Protein AF-A0A968R828-F1 (afdb_monomer_lite)

Foldseek 3Di:
DDQEEEDDLAEAAQEEQAEFEEEEFQADVVNDDDDHGHQEYAYAQNYEYEREHDHAAEFYEYEAEHQFEYEHNYEYERFFEHPDQPDHFFFYEYEHEGAAAYQDNYAYARYGSNYGAAYEYEYAEEEEEADDPPCVSVPPPSDCVCSVCRVVPPVPPDPDHRYYDYLVVVLVNLQGHQYEYAHCAEYEYECHPVLESESANAQAAHEAHFNNVVPLHHEYYYPQSHEYEYCNYEYYYEYQYYEEHEYEDLQHEYEYAHAAEAEHEEYFQANPPQLHGAAYYYEHCEYYYQYYYQQRPPHWYEYAYHHLAYYAYQAYETAQHEYEAEHLEYEHANPPPRYYYNHYYHYYYNDPPRHRHYDYPDDPDPPDD

Sequence (369 aa):
MGDRIGLVGARIAANGPDGGGTVRVGGDFRGGGRVPNASVTYVDATSSIAVDATKAGNGGNAVIWADNTAAFLGSISARGVSSTPDSGGTGGLVEVSGKQRLIFSGTVDTSGTNGLGTLLIDPENILITDSQTSQENAAVPANTSILATGNQRQEQNTSSESLTISAQSLENMSATSNVVLEALNDIKISDLADSELSFRATTGSISFKADADRSGAGAFSMNVKDTISTNGGAISISGYRITAGILSSNGGNISLTGQESTAASKISSTNPRSGTSGNILLEGLNVAADKIDASGDAARGNIILNARNNLTLGTAAAGSGNILLTGNEIDLKGGRNSIGGSGFLVLQPWSPGQNIAIAGTGEVGTNTF

Secondary structure (DSSP, 8-state):
--SEEEESS-EEE--BTTS--EEEESSSGGG-SSSPPPSEEEE-TT-EEE--BSSSB---EEEEEESSEEEE-SEEE--BB-SSTTSS----EEEEEESSEEEE--EEE--BTT---EEEE--S-EEEESSS--HHHHSS-SSTHHHHHTTS----SSS--SEEEEHHHHHHHTTTSEEEEE-SS-EEE---TTSEEEETT-SSEEEEESSTT-SS--EEE--TT-EEEESS-EEEEEEEEEEEEEEE-TTS-EEEEEEEEEEEEEEE-B-TTT-BB--EEEEESEEEEEEEE---SSB---EEEEESSEEEEEEEE-TTS-EEEE-SEEEE-S-TT-EE-SS-EEEE-SSTTSPPEE-SSS-------

Radius of gyration: 22.46 Å; chains: 1; bounding box: 59×46×60 Å

pLDDT: mean 88.92, std 15.29, range [36.22, 98.88]

Structure (mmCIF, N/CA/C/O backbone):
data_AF-A0A968R828-F1
#
_entry.id   AF-A0A968R828-F1
#
loop_
_atom_site.group_PDB
_atom_site.id
_atom_site.type_symbol
_atom_site.label_atom_id
_atom_site.label_alt_id
_atom_site.label_comp_id
_atom_site.label_asym_id
_atom_site.label_entity_id
_atom_site.label_seq_id
_atom_site.pdbx_PDB_ins_code
_atom_site.Cartn_x
_atom_site.Cartn_y
_atom_site.Cartn_z
_atom_site.occupancy
_atom_site.B_iso_or_equiv
_atom_site.auth_seq_id
_atom_site.auth_comp_id
_atom_site.auth_asym_id
_atom_site.auth_atom_id
_atom_site.pdbx_PDB_model_num
ATOM 1 N N . MET A 1 1 ? -12.677 -9.753 26.930 1.00 85.00 1 MET A N 1
ATOM 2 C CA . MET A 1 1 ? -12.149 -11.053 26.456 1.00 85.00 1 MET A CA 1
ATOM 3 C C . MET A 1 1 ? -13.261 -12.087 26.543 1.00 85.00 1 MET A C 1
ATOM 5 O O . MET A 1 1 ? -14.166 -11.893 27.347 1.00 85.00 1 MET A O 1
ATOM 9 N N . GLY A 1 2 ? -13.196 -13.140 25.733 1.00 89.88 2 GLY A N 1
ATOM 10 C CA . GLY A 1 2 ? -14.197 -14.207 25.644 1.00 89.88 2 GLY A CA 1
ATOM 11 C C . GLY A 1 2 ? -14.162 -14.847 24.254 1.00 89.88 2 GLY A C 1
ATOM 12 O O . GLY A 1 2 ? -13.619 -14.239 23.340 1.00 89.88 2 GLY A O 1
ATOM 13 N N . ASP A 1 3 ? -14.736 -16.043 24.096 1.00 91.44 3 ASP A N 1
ATOM 14 C CA . ASP A 1 3 ? -14.826 -16.719 22.787 1.00 91.44 3 ASP A CA 1
ATOM 15 C C . ASP A 1 3 ? -15.676 -15.919 21.784 1.00 91.44 3 ASP A C 1
ATOM 17 O O . ASP A 1 3 ? -15.373 -15.859 20.598 1.00 91.44 3 ASP A O 1
ATOM 21 N N . ARG A 1 4 ? -16.716 -15.235 22.269 1.00 93.25 4 ARG A N 1
ATOM 22 C CA . ARG A 1 4 ? -17.557 -14.341 21.470 1.00 93.25 4 ARG A CA 1
ATOM 23 C C . ARG A 1 4 ? -17.681 -13.000 22.173 1.00 93.25 4 ARG A C 1
ATOM 25 O O . ARG A 1 4 ? -18.058 -12.958 23.345 1.00 93.25 4 ARG A O 1
ATOM 32 N N . ILE A 1 5 ? -17.364 -11.911 21.478 1.00 94.69 5 ILE A N 1
ATOM 33 C CA . ILE A 1 5 ? -17.348 -10.560 22.046 1.00 94.69 5 ILE A CA 1
ATOM 34 C C . ILE A 1 5 ? -18.251 -9.640 21.234 1.00 94.69 5 ILE A C 1
ATOM 36 O O . ILE A 1 5 ? -18.090 -9.507 20.027 1.00 94.69 5 ILE A O 1
ATOM 40 N N . GLY A 1 6 ? -19.186 -8.977 21.913 1.00 94.75 6 GLY A N 1
ATOM 41 C CA . GLY A 1 6 ? -20.059 -7.963 21.329 1.00 94.75 6 GLY A CA 1
ATOM 42 C C . GLY A 1 6 ? -19.906 -6.620 22.036 1.00 94.75 6 GLY A C 1
ATOM 43 O O . GLY A 1 6 ? -20.017 -6.562 23.260 1.00 94.75 6 GLY A O 1
ATOM 44 N N . LEU A 1 7 ? -19.695 -5.550 21.274 1.00 95.94 7 LEU A N 1
ATOM 45 C CA . LEU A 1 7 ? -19.855 -4.167 21.712 1.00 95.94 7 LEU A CA 1
ATOM 46 C C . LEU A 1 7 ? -21.138 -3.617 21.083 1.00 95.94 7 LEU A C 1
ATOM 48 O O . LEU A 1 7 ? -21.261 -3.592 19.859 1.00 95.94 7 LEU A O 1
ATOM 52 N N . VAL A 1 8 ? -22.103 -3.237 21.924 1.00 95.38 8 VAL A N 1
ATOM 53 C CA . VAL A 1 8 ? -23.421 -2.744 21.500 1.00 95.38 8 VAL A CA 1
ATOM 54 C C . VAL A 1 8 ? -23.712 -1.439 22.229 1.00 95.38 8 VAL A C 1
ATOM 56 O O . VAL A 1 8 ? -23.831 -1.445 23.455 1.00 95.38 8 VAL A O 1
ATOM 59 N N . GLY A 1 9 ? -23.772 -0.322 21.498 1.00 95.62 9 GLY A N 1
ATOM 60 C CA . GLY A 1 9 ? -23.898 1.019 22.085 1.00 95.62 9 GLY A CA 1
ATOM 61 C C . GLY A 1 9 ? -22.792 1.356 23.088 1.00 95.62 9 GLY A C 1
ATOM 62 O O . GLY A 1 9 ? -22.996 2.155 24.005 1.00 95.62 9 GLY A O 1
ATOM 63 N N . ALA A 1 10 ? -21.634 0.706 22.965 1.00 97.81 10 ALA A N 1
ATOM 64 C CA . ALA A 1 10 ? -20.549 0.815 23.923 1.00 97.81 10 ALA A CA 1
ATOM 65 C C . ALA A 1 10 ? -19.744 2.097 23.695 1.00 97.81 10 ALA A C 1
ATOM 67 O O . ALA A 1 10 ? -19.527 2.526 22.566 1.00 97.81 10 ALA A O 1
ATOM 68 N N . ARG A 1 11 ? -19.234 2.685 24.777 1.00 98.31 11 ARG A N 1
ATOM 69 C CA . ARG A 1 11 ? -18.267 3.787 24.719 1.00 98.31 11 ARG A CA 1
ATOM 70 C C . ARG A 1 11 ? -17.027 3.384 25.494 1.00 98.31 11 ARG A C 1
ATOM 72 O O . ARG A 1 11 ? -17.056 3.347 26.722 1.00 98.31 11 ARG A O 1
ATOM 79 N N . ILE A 1 12 ? -15.958 3.057 24.780 1.00 98.44 12 ILE A N 1
ATOM 80 C CA . ILE A 1 12 ? -14.673 2.677 25.366 1.00 98.44 12 ILE A CA 1
ATOM 81 C C . ILE A 1 12 ? -13.703 3.834 25.155 1.00 98.44 12 ILE A C 1
ATOM 83 O O . ILE A 1 12 ? -13.528 4.301 24.035 1.00 98.44 12 ILE A O 1
ATOM 87 N N . ALA A 1 13 ? -13.062 4.302 26.221 1.00 98.06 13 ALA A N 1
ATOM 88 C CA . ALA A 1 13 ? -12.088 5.380 26.132 1.00 98.06 13 ALA A CA 1
ATOM 89 C C . ALA A 1 13 ? -10.830 5.035 26.929 1.00 98.06 13 ALA A C 1
ATOM 91 O O . ALA A 1 13 ? -10.904 4.691 28.107 1.00 98.06 13 ALA A O 1
ATOM 92 N N . ALA A 1 14 ? -9.681 5.179 26.281 1.00 98.44 14 ALA A N 1
ATOM 93 C CA . ALA A 1 14 ? -8.359 5.170 26.887 1.00 98.44 14 ALA A CA 1
ATOM 94 C C . ALA A 1 14 ? -7.560 6.384 26.384 1.00 98.44 14 ALA A C 1
ATOM 96 O O . ALA A 1 14 ? -6.401 6.264 26.007 1.00 98.44 14 ALA A O 1
ATOM 97 N N . ASN A 1 15 ? -8.199 7.555 26.331 1.00 98.44 15 ASN A N 1
ATOM 98 C CA . ASN A 1 15 ? -7.542 8.808 25.958 1.00 98.44 15 ASN A CA 1
ATOM 99 C C . ASN A 1 15 ? -6.539 9.241 27.039 1.00 98.44 15 ASN A C 1
ATOM 101 O O . ASN A 1 15 ? -6.785 9.014 28.227 1.00 98.44 15 ASN A O 1
ATOM 105 N N . GLY A 1 16 ? -5.461 9.926 26.654 1.00 97.44 16 GLY A N 1
ATOM 106 C CA . GLY A 1 16 ? -4.462 10.430 27.601 1.00 97.44 16 GLY A CA 1
ATOM 107 C C . GLY A 1 16 ? -3.822 11.759 27.179 1.00 97.44 16 GLY A C 1
ATOM 108 O O . GLY A 1 16 ? -3.744 12.061 25.990 1.00 97.44 16 GLY A O 1
ATOM 109 N N . PRO A 1 17 ? -3.362 12.593 28.134 1.00 95.56 17 PRO A N 1
ATOM 110 C CA . PRO A 1 17 ? -2.776 13.900 27.824 1.00 95.56 17 PRO A CA 1
ATOM 111 C C . PRO A 1 17 ? -1.494 13.794 26.995 1.00 95.56 17 PRO A C 1
ATOM 113 O O . PRO A 1 17 ? -1.340 14.545 26.031 1.00 95.56 17 PRO A O 1
ATOM 116 N N . ASP A 1 18 ? -0.639 12.831 27.331 1.00 93.88 18 ASP A N 1
ATOM 117 C CA . ASP A 1 18 ? 0.702 12.678 26.755 1.00 93.88 18 ASP A CA 1
ATOM 118 C C . ASP A 1 18 ? 0.773 11.542 25.714 1.00 93.88 18 ASP A C 1
ATOM 120 O O . ASP A 1 18 ? 1.843 11.145 25.257 1.00 93.88 18 ASP A O 1
ATOM 124 N N . GLY A 1 19 ? -0.386 10.995 25.339 1.00 96.25 19 GLY A N 1
ATOM 125 C CA . GLY A 1 19 ? -0.519 9.891 24.396 1.00 96.25 19 GLY A CA 1
ATOM 126 C C . GLY A 1 19 ? -1.796 9.091 24.626 1.00 96.25 19 GLY A C 1
ATOM 127 O O . GLY A 1 19 ? -2.320 9.044 25.741 1.00 96.25 19 GLY A O 1
ATOM 128 N N . GLY A 1 20 ? -2.292 8.456 23.571 1.00 97.81 20 GLY A N 1
ATOM 129 C CA . GLY A 1 20 ? -3.401 7.518 23.680 1.00 97.81 20 GLY A CA 1
ATOM 130 C C . GLY A 1 20 ? -2.999 6.192 24.329 1.00 97.81 20 GLY A C 1
ATOM 131 O O . GLY A 1 20 ? -1.868 5.724 24.204 1.00 97.81 20 GLY A O 1
ATOM 132 N N . GLY A 1 21 ? -3.945 5.568 25.025 1.00 98.38 21 GLY A N 1
ATOM 133 C CA . GLY A 1 21 ? -3.795 4.259 25.653 1.00 98.38 21 GLY A CA 1
ATOM 134 C C . GLY A 1 21 ? -3.958 3.094 24.675 1.00 98.38 21 GLY A C 1
ATOM 135 O O . GLY A 1 21 ? -3.819 3.233 23.464 1.00 98.38 21 GLY A O 1
ATOM 136 N N . THR A 1 22 ? -4.242 1.903 25.202 1.00 98.00 22 THR A N 1
ATOM 137 C CA . THR A 1 22 ? -4.458 0.696 24.390 1.00 98.00 22 THR A CA 1
ATOM 138 C C . THR A 1 22 ? -5.808 0.063 24.699 1.00 98.00 22 THR A C 1
ATOM 140 O O . THR A 1 22 ? -6.125 -0.184 25.861 1.00 98.00 22 THR A O 1
ATOM 143 N N . VAL A 1 23 ? -6.575 -0.253 23.657 1.00 98.25 23 VAL A N 1
ATOM 144 C CA . VAL A 1 23 ? -7.820 -1.026 23.731 1.00 98.25 23 VAL A CA 1
ATOM 145 C C . VAL A 1 23 ? -7.672 -2.288 22.887 1.00 98.25 23 VAL A C 1
ATOM 147 O O . VAL A 1 23 ? -7.182 -2.244 21.763 1.00 98.25 23 VAL A O 1
ATOM 150 N N . ARG A 1 24 ? -8.098 -3.428 23.435 1.00 97.25 24 ARG A N 1
ATOM 151 C CA . ARG A 1 24 ? -8.060 -4.732 22.763 1.00 97.25 24 ARG A CA 1
ATOM 152 C C . ARG A 1 24 ? -9.407 -5.419 22.897 1.00 97.25 24 ARG A C 1
ATOM 154 O O . ARG A 1 24 ? -9.865 -5.681 24.012 1.00 97.25 24 ARG A O 1
ATOM 161 N N . VAL A 1 25 ? -10.033 -5.709 21.766 1.00 97.06 25 VAL A N 1
ATOM 162 C CA . VAL A 1 25 ? -11.341 -6.352 21.669 1.00 97.06 25 VAL A CA 1
ATOM 163 C C . VAL A 1 25 ? -11.164 -7.617 20.843 1.00 97.06 25 VAL A C 1
ATOM 165 O O . VAL A 1 25 ? -10.947 -7.562 19.640 1.00 97.06 25 VAL A O 1
ATOM 168 N N . GLY A 1 26 ? -11.233 -8.766 21.505 1.00 95.81 26 GLY A N 1
ATOM 169 C CA . GLY A 1 26 ? -11.193 -10.066 20.833 1.00 95.81 26 GLY A CA 1
ATOM 170 C C . GLY A 1 26 ? -9.808 -10.650 20.600 1.00 95.81 26 GLY A C 1
ATOM 171 O O . GLY A 1 26 ? -9.738 -11.824 20.288 1.00 95.81 26 GLY A O 1
ATOM 172 N N . GLY A 1 27 ? -8.716 -9.921 20.818 1.00 95.31 27 GLY A N 1
ATOM 173 C CA . GLY A 1 27 ? -7.369 -10.480 20.680 1.00 95.31 27 GLY A CA 1
ATOM 174 C C . GLY A 1 27 ? -6.274 -9.436 20.860 1.00 95.31 27 GLY A C 1
ATOM 175 O O . GLY A 1 27 ? -6.553 -8.251 21.066 1.00 95.31 27 GLY A O 1
ATOM 176 N N . ASP A 1 28 ? -5.026 -9.897 20.824 1.00 94.94 28 ASP A N 1
ATOM 177 C CA . ASP A 1 28 ? -3.850 -9.037 20.668 1.00 94.94 28 ASP A CA 1
ATOM 178 C C . ASP A 1 28 ? -3.611 -8.715 19.179 1.00 94.94 28 ASP A C 1
ATOM 180 O O . ASP A 1 28 ? -4.276 -9.248 18.293 1.00 94.94 28 ASP A O 1
ATOM 184 N N . PHE A 1 29 ? -2.650 -7.826 18.913 1.00 94.88 29 PHE A N 1
ATOM 185 C CA . PHE A 1 29 ? -2.244 -7.443 17.559 1.00 94.88 29 PHE A CA 1
ATOM 186 C C . PHE A 1 29 ? -1.932 -8.676 16.693 1.00 94.88 29 PHE A C 1
ATOM 188 O O . PHE A 1 29 ? -1.176 -9.554 17.133 1.00 94.88 29 PHE A O 1
ATOM 195 N N . ARG A 1 30 ? -2.506 -8.737 15.485 1.00 91.38 30 ARG A N 1
ATOM 196 C CA . ARG A 1 30 ? -2.415 -9.865 14.536 1.00 91.38 30 ARG A CA 1
ATOM 197 C C . ARG A 1 30 ? -2.834 -11.223 15.115 1.00 91.38 30 ARG A C 1
ATOM 199 O O . ARG A 1 30 ? -2.315 -12.263 14.707 1.00 91.38 30 ARG A O 1
ATOM 206 N N . GLY A 1 31 ? -3.681 -11.222 16.146 1.00 88.62 31 GLY A N 1
ATOM 207 C CA . GLY A 1 31 ? -4.095 -12.436 16.856 1.00 88.62 31 GLY A CA 1
ATOM 208 C C . GLY A 1 31 ? -2.952 -13.174 17.540 1.00 88.62 31 GLY A C 1
ATOM 209 O O . GLY A 1 31 ? -3.068 -14.368 17.817 1.00 88.62 31 GLY A O 1
ATOM 210 N N . GLY A 1 32 ? -1.821 -12.502 17.747 1.00 88.50 32 GLY A N 1
ATOM 211 C CA . GLY A 1 32 ? -0.670 -13.069 18.428 1.00 88.50 32 GLY A CA 1
ATOM 212 C C . GLY A 1 32 ? -0.783 -12.939 19.944 1.00 88.50 32 GLY A C 1
ATOM 213 O O . GLY A 1 32 ? -1.860 -12.911 20.528 1.00 88.50 32 GLY A O 1
ATOM 214 N N . GLY A 1 33 ? 0.370 -12.806 20.597 1.00 88.38 33 GLY A N 1
ATOM 215 C CA . GLY A 1 33 ? 0.435 -12.381 21.992 1.00 88.38 33 GLY A CA 1
ATOM 216 C C . GLY A 1 33 ? -0.051 -13.414 23.011 1.00 88.38 33 GLY A C 1
ATOM 217 O O . GLY A 1 33 ? 0.158 -14.617 22.863 1.00 88.38 33 GLY A O 1
ATOM 218 N N . ARG A 1 34 ? -0.576 -12.911 24.133 1.00 87.69 34 ARG A N 1
ATOM 219 C CA . ARG A 1 34 ? -0.969 -13.714 25.308 1.00 87.69 34 ARG A CA 1
ATOM 220 C C . ARG A 1 34 ? -2.466 -13.646 25.590 1.00 87.69 34 ARG A C 1
ATOM 222 O O . ARG A 1 34 ? -2.958 -14.435 26.395 1.00 87.69 34 ARG A O 1
ATOM 229 N N . VAL A 1 35 ? -3.172 -12.684 24.996 1.00 87.94 35 VAL A N 1
ATOM 230 C CA . VAL A 1 35 ? -4.623 -12.558 25.118 1.00 87.94 35 VAL A CA 1
ATOM 231 C C . VAL A 1 35 ? -5.280 -13.642 24.263 1.00 87.94 35 VAL A C 1
ATOM 233 O O . VAL A 1 35 ? -4.982 -13.715 23.077 1.00 87.94 35 VAL A O 1
ATOM 236 N N . PRO A 1 36 ? -6.177 -14.475 24.824 1.00 91.31 36 PRO A N 1
ATOM 237 C CA . PRO A 1 36 ? -6.922 -15.441 24.028 1.00 91.31 36 PRO A CA 1
ATOM 238 C C . PRO A 1 36 ? -7.750 -14.748 22.946 1.00 91.31 36 PRO A C 1
ATOM 240 O O . PRO A 1 36 ? -8.463 -13.780 23.241 1.00 91.31 36 PRO A O 1
ATOM 243 N N . ASN A 1 37 ? -7.690 -15.282 21.729 1.00 95.38 37 ASN A N 1
ATOM 244 C CA . ASN A 1 37 ? -8.470 -14.775 20.613 1.00 95.38 37 ASN A CA 1
ATOM 245 C C . ASN A 1 37 ? -9.933 -15.224 20.715 1.00 95.38 37 ASN A C 1
ATOM 247 O O . ASN A 1 37 ? -10.234 -16.363 21.073 1.00 95.38 37 ASN A O 1
ATOM 251 N N . ALA A 1 38 ? -10.846 -14.318 20.388 1.00 96.25 38 ALA A N 1
ATOM 252 C CA . ALA A 1 38 ? -12.250 -14.611 20.178 1.00 96.25 38 ALA A CA 1
ATOM 253 C C . ALA A 1 38 ? -12.425 -15.315 18.828 1.00 96.25 38 ALA A C 1
ATOM 255 O O . ALA A 1 38 ? -11.784 -14.944 17.844 1.00 96.25 38 ALA A O 1
ATOM 256 N N . SER A 1 39 ? -13.342 -16.277 18.744 1.00 93.00 39 SER A N 1
ATOM 257 C CA . SER A 1 39 ? -13.812 -16.784 17.455 1.00 93.00 39 SER A CA 1
ATOM 258 C C . SER A 1 39 ? -14.648 -15.735 16.718 1.00 93.00 39 SER A C 1
ATOM 260 O O . SER A 1 39 ? -14.546 -15.624 15.497 1.00 93.00 39 SER A O 1
ATOM 262 N N . VAL A 1 40 ? -15.435 -14.929 17.444 1.00 92.12 40 VAL A N 1
ATOM 263 C CA . VAL A 1 40 ? -16.294 -13.886 16.864 1.00 92.12 40 VAL A CA 1
ATOM 264 C C . VAL A 1 40 ? -16.181 -12.578 17.639 1.00 92.12 40 VAL A C 1
ATOM 266 O O . VAL A 1 40 ? -16.381 -12.555 18.855 1.00 92.12 40 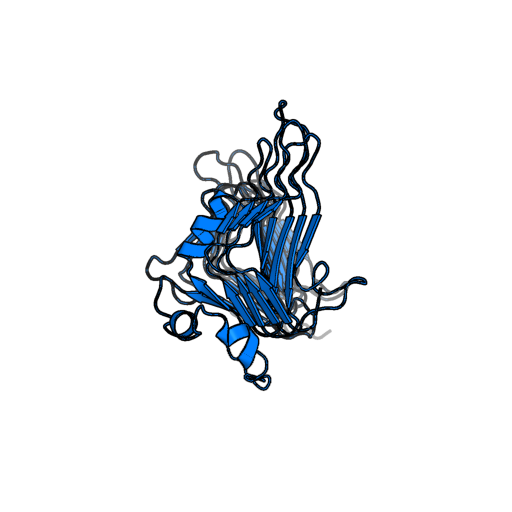VAL A O 1
ATOM 269 N N . THR A 1 41 ? -15.978 -11.478 16.915 1.00 94.94 41 THR A N 1
ATOM 270 C CA . THR A 1 41 ? -16.037 -10.116 17.464 1.00 94.94 41 THR A CA 1
ATOM 271 C C . THR A 1 41 ? -17.011 -9.262 16.659 1.00 94.94 41 THR A C 1
ATOM 273 O O . THR A 1 41 ? -16.905 -9.161 15.442 1.00 94.94 41 THR A O 1
ATOM 276 N N . TYR A 1 42 ? -17.966 -8.629 17.335 1.00 94.31 42 TYR A N 1
ATOM 277 C CA . TYR A 1 42 ? -18.956 -7.734 16.736 1.00 94.31 42 TYR A CA 1
ATOM 278 C C . TYR A 1 42 ? -18.922 -6.370 17.427 1.00 94.31 42 TYR A C 1
ATOM 280 O O . TYR A 1 42 ? -19.023 -6.289 18.651 1.00 94.31 42 TYR A O 1
ATOM 288 N N . VAL A 1 43 ? -18.805 -5.302 16.645 1.00 96.12 43 VAL A N 1
ATOM 289 C CA . VAL A 1 43 ? -18.884 -3.910 17.099 1.00 96.12 43 VAL A CA 1
ATOM 290 C C . VAL A 1 43 ? -19.981 -3.228 16.296 1.00 96.12 43 VAL A C 1
ATOM 292 O O . VAL A 1 43 ? -19.836 -3.039 15.087 1.00 96.12 43 VAL A O 1
ATOM 295 N N . ASP A 1 44 ? -21.086 -2.889 16.955 1.00 94.56 44 ASP A N 1
ATOM 296 C CA . ASP A 1 44 ? -22.237 -2.277 16.296 1.00 94.56 44 ASP A CA 1
ATOM 297 C C . ASP A 1 44 ? -21.968 -0.827 15.861 1.00 94.56 44 ASP A C 1
ATOM 299 O O . ASP A 1 44 ? -21.025 -0.175 16.312 1.00 94.56 44 ASP A O 1
ATOM 303 N N . ALA A 1 45 ? -22.844 -0.300 15.003 1.00 94.06 45 ALA A N 1
ATOM 304 C CA . ALA A 1 45 ? -22.697 1.037 14.431 1.00 94.06 45 ALA A CA 1
ATOM 305 C C . ALA A 1 45 ? -22.779 2.180 15.458 1.00 94.06 45 ALA A C 1
ATOM 307 O O . ALA A 1 45 ? -22.362 3.298 15.169 1.00 94.06 45 ALA A O 1
ATOM 308 N N . THR A 1 46 ? -23.323 1.920 16.653 1.00 95.75 46 THR A N 1
ATOM 309 C CA . THR A 1 46 ? -23.448 2.931 17.714 1.00 95.75 46 THR A CA 1
ATOM 310 C C . THR A 1 46 ? -22.329 2.870 18.754 1.00 95.75 46 THR A C 1
ATOM 312 O O . THR A 1 46 ? -22.270 3.732 19.635 1.00 95.75 46 THR A O 1
ATOM 315 N N . SER A 1 47 ? -21.425 1.891 18.650 1.00 98.38 47 SER A N 1
ATOM 316 C CA . SER A 1 47 ? -20.266 1.769 19.529 1.00 98.38 47 SER A CA 1
ATOM 317 C C . SER A 1 47 ? -19.104 2.655 19.082 1.00 98.38 47 SER A C 1
ATOM 319 O O . SER A 1 47 ? -18.807 2.779 17.892 1.00 98.38 47 SER A O 1
ATOM 321 N N . SER A 1 48 ? -18.390 3.221 20.055 1.00 98.56 48 SER A N 1
ATOM 322 C CA . SER A 1 48 ? -17.183 4.011 19.824 1.00 98.56 48 SER A CA 1
ATOM 323 C C . SER A 1 48 ? -16.024 3.608 20.732 1.00 98.56 48 SER A C 1
ATOM 325 O O . SER A 1 48 ? -16.204 3.250 21.901 1.00 98.56 48 SER A O 1
ATOM 327 N N . ILE A 1 49 ? -14.814 3.676 20.175 1.00 98.88 49 ILE A N 1
ATOM 328 C CA . ILE A 1 49 ? -13.553 3.433 20.876 1.00 98.88 49 ILE A CA 1
ATOM 329 C C . ILE A 1 49 ? -12.641 4.637 20.643 1.00 98.88 49 ILE A C 1
ATOM 331 O O . ILE A 1 49 ? -12.372 4.994 19.501 1.00 98.88 49 ILE A O 1
ATOM 335 N N . ALA A 1 50 ? -12.154 5.251 21.716 1.00 98.81 50 ALA A N 1
ATOM 336 C CA . ALA A 1 50 ? -11.252 6.396 21.646 1.00 98.81 50 ALA A CA 1
ATOM 337 C C . ALA A 1 50 ? -9.940 6.093 22.376 1.00 98.81 50 ALA A C 1
ATOM 339 O O . ALA A 1 50 ? -9.938 5.760 23.564 1.00 98.81 50 ALA A O 1
ATOM 340 N N . VAL A 1 51 ? -8.826 6.207 21.660 1.00 98.81 51 VAL A N 1
ATOM 341 C CA . VAL A 1 51 ? -7.454 6.082 22.166 1.00 98.81 51 VAL A CA 1
ATOM 342 C C . VAL A 1 51 ? -6.638 7.302 21.727 1.00 98.81 51 VAL A C 1
ATOM 344 O O . VAL A 1 51 ? -5.538 7.187 21.207 1.00 98.81 51 VAL A O 1
ATOM 347 N N . ASP A 1 52 ? -7.196 8.496 21.899 1.00 98.75 52 ASP A N 1
ATOM 348 C CA . ASP A 1 52 ? -6.597 9.759 21.462 1.00 98.75 52 ASP A CA 1
ATOM 349 C C . ASP A 1 52 ? -5.559 10.294 22.461 1.00 98.75 52 ASP A C 1
ATOM 351 O O . ASP A 1 52 ? -5.723 10.188 23.683 1.00 98.75 52 ASP A O 1
ATOM 355 N N . ALA A 1 53 ? -4.542 10.982 21.942 1.00 98.12 53 ALA A N 1
ATOM 356 C CA . ALA A 1 53 ? -3.814 11.982 22.711 1.00 98.12 53 ALA A CA 1
ATOM 357 C C . ALA A 1 53 ? -4.658 13.258 22.845 1.00 98.12 53 ALA A C 1
ATOM 359 O O . ALA A 1 53 ? -5.297 13.687 21.886 1.00 98.12 53 ALA A O 1
ATOM 360 N N . THR A 1 54 ? -4.648 13.907 24.013 1.00 96.44 54 THR A N 1
ATOM 361 C CA . THR A 1 54 ? -5.482 15.102 24.251 1.00 96.44 54 THR A CA 1
ATOM 362 C C . THR A 1 54 ? -4.700 16.400 24.444 1.00 96.44 54 THR A C 1
ATOM 364 O O . THR A 1 54 ? -5.324 17.459 24.492 1.00 96.44 54 THR A O 1
ATOM 367 N N . LYS A 1 55 ? -3.369 16.359 24.609 1.00 94.56 55 LYS A N 1
ATOM 368 C CA . LYS A 1 55 ? -2.532 17.569 24.746 1.00 94.56 55 LYS A CA 1
ATOM 369 C C . LYS A 1 55 ? -1.272 17.527 23.886 1.00 94.56 55 LYS A C 1
ATOM 371 O O . LYS A 1 55 ? -1.118 18.378 23.019 1.00 94.56 55 LYS A O 1
ATOM 376 N N . ALA A 1 56 ? -0.371 16.586 24.154 1.00 94.44 56 ALA A N 1
ATOM 377 C CA . ALA A 1 56 ? 0.921 16.490 23.483 1.00 94.44 56 ALA A CA 1
ATOM 378 C C . ALA A 1 56 ? 1.397 15.034 23.487 1.00 94.44 56 ALA A C 1
ATOM 380 O O . ALA A 1 56 ? 2.067 14.589 24.411 1.00 94.44 56 ALA A O 1
ATOM 381 N N . GLY A 1 57 ? 1.027 14.279 22.459 1.00 96.31 57 GLY A N 1
ATOM 382 C CA . GLY A 1 57 ? 1.343 12.862 22.366 1.00 96.31 57 GLY A CA 1
ATOM 383 C C . GLY A 1 57 ? 0.869 12.236 21.066 1.00 96.31 57 GLY A C 1
ATOM 384 O O . GLY A 1 57 ? 0.094 12.824 20.310 1.00 96.31 57 GLY A O 1
ATOM 385 N N . ASN A 1 58 ? 1.342 11.023 20.812 1.00 97.81 58 ASN A N 1
ATOM 386 C CA . ASN A 1 58 ? 0.867 10.228 19.687 1.00 97.81 58 ASN A CA 1
ATOM 387 C C . ASN A 1 58 ? -0.480 9.580 20.014 1.00 97.81 58 ASN A C 1
ATOM 389 O O . ASN A 1 58 ? -0.789 9.319 21.181 1.00 97.81 58 ASN A O 1
ATOM 393 N N . GLY A 1 59 ? -1.257 9.279 18.979 1.00 98.31 59 GLY A N 1
ATOM 394 C CA . GLY A 1 59 ? -2.429 8.429 19.128 1.00 98.31 59 GLY A CA 1
ATOM 395 C C . GLY A 1 59 ? -2.059 7.054 19.688 1.00 98.31 59 GLY A C 1
ATOM 396 O O . GLY A 1 59 ? -0.938 6.571 19.524 1.00 98.31 59 GLY A O 1
ATOM 397 N N . GLY A 1 60 ? -3.008 6.446 20.387 1.00 98.56 60 GLY A N 1
ATOM 398 C CA . GLY A 1 60 ? -2.866 5.142 21.020 1.00 98.56 60 GLY A CA 1
ATOM 399 C C . GLY A 1 60 ? -3.147 3.982 20.073 1.00 98.56 60 GLY A C 1
ATOM 400 O O . GLY A 1 60 ? -3.186 4.138 18.856 1.00 98.56 60 GLY A O 1
ATOM 401 N N . ASN A 1 61 ? -3.375 2.803 20.648 1.00 98.50 61 ASN A N 1
ATOM 402 C CA . ASN A 1 61 ? -3.563 1.571 19.886 1.00 98.50 61 ASN A CA 1
ATOM 403 C C . ASN A 1 61 ? -4.948 0.966 20.122 1.00 98.50 61 ASN A C 1
ATOM 405 O O . ASN A 1 61 ? -5.353 0.771 21.270 1.00 98.50 61 ASN A O 1
ATOM 409 N N . ALA A 1 62 ? -5.653 0.598 19.057 1.00 98.56 62 ALA A N 1
ATOM 410 C CA . ALA A 1 62 ? -6.907 -0.144 19.146 1.00 98.56 62 ALA A CA 1
ATOM 411 C C . ALA A 1 62 ? -6.848 -1.396 18.266 1.00 98.56 62 ALA A C 1
ATOM 413 O O . ALA A 1 62 ? -6.525 -1.307 17.088 1.00 98.56 62 ALA A O 1
ATOM 414 N N . VAL A 1 63 ? -7.167 -2.557 18.838 1.00 98.19 63 VAL A N 1
ATOM 415 C CA . VAL A 1 63 ? -7.202 -3.836 18.115 1.00 98.19 63 VAL A CA 1
ATOM 416 C C . VAL A 1 63 ? -8.592 -4.443 18.223 1.00 98.19 63 VAL A C 1
ATOM 418 O O . VAL A 1 63 ? -9.076 -4.679 19.335 1.00 98.19 63 VAL A O 1
ATOM 421 N N . ILE A 1 64 ? -9.208 -4.711 17.074 1.00 97.75 64 ILE A N 1
ATOM 422 C CA . ILE A 1 64 ? -10.413 -5.525 16.922 1.00 97.75 64 ILE A CA 1
ATOM 423 C C . ILE A 1 64 ? -10.003 -6.808 16.205 1.00 97.75 64 ILE A C 1
ATOM 425 O O . ILE A 1 64 ? -9.574 -6.755 15.056 1.00 97.75 64 ILE A O 1
ATOM 429 N N . TRP A 1 65 ? -10.131 -7.948 16.880 1.00 96.44 65 TRP A N 1
ATOM 430 C CA . TRP A 1 65 ? -9.662 -9.235 16.367 1.00 96.44 65 TRP A CA 1
ATOM 431 C C . TRP A 1 65 ? -10.722 -10.328 16.487 1.00 96.44 65 TRP A C 1
ATOM 433 O O . TRP A 1 65 ? -11.444 -10.391 17.486 1.00 96.44 65 TRP A O 1
ATOM 443 N N . ALA A 1 66 ? -10.772 -11.226 15.506 1.00 94.12 66 ALA A N 1
ATOM 444 C CA . ALA A 1 66 ? -11.425 -12.525 15.621 1.00 94.12 66 ALA A CA 1
ATOM 445 C C . ALA A 1 66 ? -10.722 -13.586 14.756 1.00 94.12 66 ALA A C 1
ATOM 447 O O . ALA A 1 66 ? -10.344 -13.310 13.618 1.00 94.12 66 ALA A O 1
ATOM 448 N N . ASP A 1 67 ? -10.614 -14.819 15.258 1.00 91.88 67 ASP A N 1
ATOM 449 C CA . ASP A 1 67 ? -10.034 -15.953 14.519 1.00 91.88 67 ASP A CA 1
ATOM 450 C C . ASP A 1 67 ? -10.953 -16.478 13.403 1.00 91.88 67 ASP A C 1
ATOM 452 O O . ASP A 1 67 ? -10.474 -17.104 12.459 1.00 91.88 67 ASP A O 1
ATOM 456 N N . ASN A 1 68 ? -12.267 -16.253 13.506 1.00 89.19 68 ASN A N 1
ATOM 457 C CA . ASN A 1 68 ? -13.214 -16.552 12.435 1.00 89.19 68 ASN A CA 1
ATOM 458 C C . ASN A 1 68 ? -13.771 -15.247 11.857 1.00 89.19 68 ASN A C 1
ATOM 460 O O . ASN A 1 68 ? -13.239 -14.745 10.868 1.00 89.19 68 ASN A O 1
ATOM 464 N N . THR A 1 69 ? -14.800 -14.675 12.488 1.00 88.69 69 THR A N 1
ATOM 465 C CA . THR A 1 69 ? -15.538 -13.536 11.927 1.00 88.69 69 THR A CA 1
ATOM 466 C C . THR A 1 69 ? -15.408 -12.299 12.807 1.00 88.69 69 THR A C 1
ATOM 468 O O . THR A 1 69 ? -15.850 -12.296 13.959 1.00 88.69 69 THR A O 1
ATOM 471 N N . ALA A 1 70 ? -14.881 -11.218 12.237 1.00 92.44 70 ALA A N 1
ATOM 472 C CA . ALA A 1 70 ? -14.994 -9.880 12.803 1.00 92.44 70 ALA A CA 1
ATOM 473 C C . ALA A 1 70 ? -16.016 -9.060 12.008 1.00 92.44 70 ALA A C 1
ATOM 475 O O . ALA A 1 70 ? -16.022 -9.062 10.780 1.00 92.44 70 ALA A O 1
ATOM 476 N N . ALA A 1 71 ? -16.883 -8.339 12.708 1.00 92.31 71 ALA A N 1
ATOM 477 C CA . ALA A 1 71 ? -17.825 -7.407 12.111 1.00 92.31 71 ALA A CA 1
ATOM 478 C C . ALA A 1 71 ? -17.711 -6.057 12.816 1.00 92.31 71 ALA A C 1
ATOM 480 O O . ALA A 1 71 ? -18.075 -5.924 13.984 1.00 92.31 71 ALA A O 1
ATOM 481 N N . PHE A 1 72 ? -17.184 -5.066 12.105 1.00 94.81 72 PHE A N 1
ATOM 482 C CA . PHE A 1 72 ? -16.903 -3.735 12.622 1.00 94.81 72 PHE A CA 1
ATOM 483 C C . PHE A 1 72 ? -17.730 -2.685 11.878 1.00 94.81 72 PHE A C 1
ATOM 485 O O . PHE A 1 72 ? -17.503 -2.410 10.698 1.00 94.81 72 PHE A O 1
ATOM 492 N N . LEU A 1 73 ? -18.707 -2.111 12.580 1.00 94.12 73 LEU A N 1
ATOM 493 C CA . LEU A 1 73 ? -19.614 -1.086 12.061 1.00 94.12 73 LEU A CA 1
ATOM 494 C C . LEU A 1 73 ? -19.490 0.247 12.817 1.00 94.12 73 LEU A C 1
ATOM 496 O O . LEU A 1 73 ? -20.041 1.247 12.368 1.00 94.12 73 LEU A O 1
ATOM 500 N N . GLY A 1 74 ? -18.814 0.252 13.969 1.00 96.38 74 GLY A N 1
ATOM 501 C CA . GLY A 1 74 ? -18.673 1.419 14.841 1.00 96.38 74 GLY A CA 1
ATOM 502 C C . GLY A 1 74 ? -17.583 2.398 14.401 1.00 96.38 74 GLY A C 1
ATOM 503 O O . GLY A 1 74 ? -17.149 2.413 13.251 1.00 96.38 74 GLY A O 1
ATOM 504 N N . SER A 1 75 ? -17.116 3.216 15.344 1.00 98.25 75 SER A N 1
ATOM 505 C CA . SER A 1 75 ? -16.068 4.217 15.098 1.00 98.25 75 SER A CA 1
ATOM 506 C C . SER A 1 75 ? -14.868 4.048 16.031 1.00 98.25 75 SER A C 1
ATOM 508 O O . SER A 1 75 ? -15.057 3.882 17.241 1.00 98.25 75 SER A O 1
ATOM 510 N N . ILE A 1 76 ? -13.650 4.177 15.504 1.00 98.81 76 ILE A N 1
ATOM 511 C CA . ILE A 1 76 ? -12.412 4.225 16.295 1.00 98.81 76 ILE A CA 1
ATOM 512 C C . ILE A 1 76 ? -11.683 5.548 16.039 1.00 98.81 76 ILE A C 1
ATOM 514 O O . ILE A 1 76 ? -11.488 5.927 14.886 1.00 98.81 76 ILE A O 1
ATOM 518 N N . SER A 1 77 ? -11.229 6.220 17.098 1.00 98.81 77 SER A N 1
ATOM 519 C CA . SER A 1 77 ? -10.277 7.331 16.995 1.00 98.81 77 SER A CA 1
ATOM 520 C C . SER A 1 77 ? -8.977 7.010 17.731 1.00 98.81 77 SER A C 1
ATOM 522 O O . SER A 1 77 ? -8.990 6.513 18.858 1.00 98.81 77 SER A O 1
ATOM 524 N N . ALA A 1 78 ? -7.852 7.277 17.074 1.00 98.62 78 ALA A N 1
ATOM 525 C CA . ALA A 1 78 ? -6.505 7.142 17.613 1.00 98.62 78 ALA A CA 1
ATOM 526 C C . ALA A 1 78 ? -5.681 8.368 17.213 1.00 98.62 78 ALA A C 1
ATOM 528 O O . ALA A 1 78 ? -4.673 8.267 16.512 1.00 98.62 78 ALA A O 1
ATOM 529 N N . ARG A 1 79 ? -6.156 9.556 17.589 1.00 98.38 79 ARG A N 1
ATOM 530 C CA . ARG A 1 79 ? -5.596 10.814 17.098 1.00 98.38 79 ARG A CA 1
ATOM 531 C C . ARG A 1 79 ? -4.357 11.249 17.867 1.00 98.38 79 ARG A C 1
ATOM 533 O O . ARG A 1 79 ? -4.312 11.146 19.093 1.00 98.38 79 ARG A O 1
ATOM 540 N N . GLY A 1 80 ? -3.372 11.764 17.140 1.00 97.50 80 GLY A N 1
ATOM 541 C CA . GLY A 1 80 ? -2.187 12.413 17.695 1.00 97.50 80 GLY A CA 1
ATOM 542 C C . GLY A 1 80 ? -2.370 13.923 17.817 1.00 97.50 80 GLY A C 1
ATOM 543 O O . GLY A 1 80 ? -2.998 14.553 16.970 1.00 97.50 80 GLY A O 1
ATOM 544 N N . VAL A 1 81 ? -1.786 14.525 18.851 1.00 96.81 81 VAL A N 1
ATOM 545 C CA . VAL A 1 81 ? -1.783 15.983 19.040 1.00 96.81 81 VAL A CA 1
ATOM 546 C C . VAL A 1 81 ? -0.373 16.444 19.375 1.00 96.81 81 VAL A C 1
ATOM 548 O O . VAL A 1 81 ? 0.264 15.888 20.266 1.00 96.81 81 VAL A O 1
ATOM 551 N N . SER A 1 82 ? 0.119 17.472 18.687 1.00 94.31 82 SER A N 1
ATOM 552 C CA . SER A 1 82 ? 1.351 18.167 19.068 1.00 94.31 82 SER A CA 1
ATOM 553 C C . SER A 1 82 ? 1.168 19.675 18.998 1.00 94.31 82 SER A C 1
ATOM 555 O O . SER A 1 82 ? 0.418 20.190 18.174 1.00 94.31 82 SER A O 1
ATOM 557 N N . SER A 1 83 ? 1.881 20.395 19.862 1.00 87.69 83 SER A N 1
ATOM 558 C CA . SER A 1 83 ? 2.014 21.852 19.794 1.00 87.69 83 SER A CA 1
ATOM 559 C C . SER A 1 83 ? 3.203 22.299 18.937 1.00 87.69 83 SER A C 1
ATOM 561 O O . SER A 1 83 ? 3.432 23.498 18.799 1.00 87.69 83 SER A O 1
ATOM 563 N N . THR A 1 84 ? 3.993 21.358 18.409 1.00 86.00 84 THR A N 1
ATOM 564 C CA . THR A 1 84 ? 5.172 21.632 17.575 1.00 86.00 84 THR A CA 1
ATOM 565 C C . THR A 1 84 ? 5.081 20.854 16.264 1.00 86.00 84 THR A C 1
ATOM 567 O O . THR A 1 84 ? 4.610 19.721 16.300 1.00 86.00 84 THR A O 1
ATOM 570 N N . PRO A 1 85 ? 5.542 21.410 15.133 1.00 78.75 85 PRO A N 1
ATOM 571 C CA . PRO A 1 85 ? 5.379 20.790 13.814 1.00 78.75 85 PRO A CA 1
ATOM 572 C C . PRO A 1 85 ? 6.243 19.537 13.574 1.00 78.75 85 PRO A C 1
ATOM 574 O O . PRO A 1 85 ? 5.936 18.761 12.677 1.00 78.75 85 PRO A O 1
ATOM 577 N N . ASP A 1 86 ? 7.289 19.308 14.381 1.00 76.25 86 ASP A N 1
ATOM 578 C CA . ASP A 1 86 ? 8.326 18.308 14.061 1.00 76.25 86 ASP A CA 1
ATOM 579 C C . ASP A 1 86 ? 8.523 17.221 15.136 1.00 76.25 86 ASP A C 1
ATOM 581 O O . ASP A 1 86 ? 9.463 16.430 15.060 1.00 76.25 86 ASP A O 1
ATOM 585 N N . SER A 1 87 ? 7.684 17.169 16.178 1.00 82.06 87 SER A N 1
ATOM 586 C CA . SER A 1 87 ? 7.833 16.160 17.237 1.00 82.06 87 SER A CA 1
ATOM 587 C C . SER A 1 87 ? 6.504 15.718 17.843 1.00 82.06 87 SER A C 1
ATOM 589 O O . SER A 1 87 ? 5.625 16.541 18.107 1.00 82.06 87 SER A O 1
ATOM 591 N N . GLY A 1 88 ? 6.359 14.406 18.064 1.00 87.56 88 GLY A N 1
ATOM 592 C CA . GLY A 1 88 ? 5.125 13.793 18.566 1.00 87.56 88 GLY A CA 1
ATOM 593 C C . GLY A 1 88 ? 3.915 14.066 17.669 1.00 87.56 88 GLY A C 1
ATOM 594 O O . GLY A 1 88 ? 4.063 14.489 16.527 1.00 87.56 88 GLY A O 1
ATOM 595 N N . GLY A 1 89 ? 2.707 13.858 18.187 1.00 94.75 89 GLY A N 1
ATOM 596 C CA . GLY A 1 89 ? 1.467 14.217 17.497 1.00 94.75 89 GLY A CA 1
ATOM 597 C C . GLY A 1 89 ? 1.160 13.420 16.235 1.00 94.75 89 GLY A C 1
ATOM 598 O O . GLY A 1 89 ? 0.323 13.860 15.452 1.00 94.75 89 GLY A O 1
ATOM 599 N N . THR A 1 90 ? 1.807 12.277 16.020 1.00 95.25 90 THR A N 1
ATOM 600 C CA . THR A 1 90 ? 1.423 11.340 14.959 1.00 95.25 90 THR A CA 1
ATOM 601 C C . THR A 1 90 ? 0.201 10.548 15.411 1.00 95.25 90 THR A C 1
ATOM 603 O O . THR A 1 90 ? 0.061 10.235 16.597 1.00 95.25 90 THR A O 1
ATOM 606 N N . GLY A 1 91 ? -0.696 10.219 14.486 1.00 97.06 91 GLY A N 1
ATOM 607 C CA . GLY A 1 91 ? -1.780 9.288 14.777 1.00 97.06 91 GLY A CA 1
ATOM 608 C C . GLY A 1 91 ? -1.289 7.912 15.233 1.00 97.06 91 GLY A C 1
ATOM 609 O O . GLY A 1 91 ? -0.136 7.534 15.028 1.00 97.06 91 GLY A O 1
ATOM 610 N N . GLY A 1 92 ? -2.185 7.173 15.874 1.00 97.81 92 GLY A N 1
ATOM 611 C CA . GLY A 1 92 ? -1.919 5.863 16.451 1.00 97.81 92 GLY A CA 1
ATOM 612 C C . GLY A 1 92 ? -2.116 4.697 15.484 1.00 97.81 92 GLY A C 1
ATOM 613 O O . GLY A 1 92 ? -2.264 4.879 14.276 1.00 97.81 92 GLY A O 1
ATOM 614 N N . LEU A 1 93 ? -2.131 3.481 16.028 1.00 98.31 93 LEU A N 1
ATOM 615 C CA . LEU A 1 93 ? -2.345 2.251 15.266 1.00 98.31 93 LEU A CA 1
ATOM 616 C C . LEU A 1 93 ? -3.736 1.681 15.547 1.00 98.31 93 LEU A C 1
ATOM 618 O O . LEU A 1 93 ? -4.093 1.404 16.692 1.00 98.31 93 LEU A O 1
ATOM 622 N N . VAL A 1 94 ? -4.494 1.431 14.488 1.00 98.62 94 VAL A N 1
ATOM 623 C CA . VAL A 1 94 ? -5.766 0.717 14.556 1.00 98.62 94 VAL A CA 1
ATOM 624 C C . VAL A 1 94 ? -5.677 -0.537 13.700 1.00 98.62 94 VAL A C 1
ATOM 626 O O . VAL A 1 94 ? -5.308 -0.465 12.533 1.00 98.62 94 VAL A O 1
ATOM 629 N N . GLU A 1 95 ? -6.024 -1.681 14.277 1.00 98.19 95 GLU A N 1
ATOM 630 C CA . GLU A 1 95 ? -6.191 -2.945 13.563 1.00 98.19 95 GLU A CA 1
ATOM 631 C C . GLU A 1 95 ? -7.654 -3.382 13.635 1.00 98.19 95 GLU A C 1
ATOM 633 O O . GLU A 1 95 ? -8.247 -3.419 14.719 1.00 98.19 95 GLU A O 1
ATOM 638 N N . VAL A 1 96 ? -8.219 -3.748 12.485 1.00 97.06 96 VAL A N 1
ATOM 639 C CA . VAL A 1 96 ? -9.520 -4.412 12.400 1.00 97.06 96 VAL A CA 1
ATOM 640 C C . VAL A 1 96 ? -9.376 -5.650 11.527 1.00 97.06 96 VAL A C 1
ATOM 642 O O . VAL A 1 96 ? -9.268 -5.548 10.306 1.00 97.06 96 VAL A O 1
ATOM 645 N N . SER A 1 97 ? -9.410 -6.816 12.166 1.00 93.75 97 SER A N 1
ATOM 646 C CA . SER A 1 97 ? -9.064 -8.085 11.529 1.00 93.75 97 SER A CA 1
ATOM 647 C C . SER A 1 97 ? -10.055 -9.178 11.902 1.00 93.75 97 SER A C 1
ATOM 649 O O . SER A 1 97 ? -10.399 -9.378 13.070 1.00 93.75 97 SER A O 1
ATOM 651 N N . GLY A 1 98 ? -10.498 -9.910 10.887 1.00 90.50 98 GLY A N 1
ATOM 652 C CA . GLY A 1 98 ? -11.218 -11.165 11.034 1.00 90.50 98 GLY A CA 1
ATOM 653 C C . GLY A 1 98 ? -10.529 -12.188 10.153 1.00 90.50 98 GLY A C 1
ATOM 654 O O . GLY A 1 98 ? -10.601 -12.079 8.932 1.00 90.50 98 GLY A O 1
ATOM 655 N N . LYS A 1 99 ? -9.829 -13.140 10.774 1.00 87.00 99 LYS A N 1
ATOM 656 C CA . LYS A 1 99 ? -8.862 -13.995 10.078 1.00 87.00 99 LYS A CA 1
ATOM 657 C C . LYS A 1 99 ? -9.489 -14.816 8.949 1.00 87.00 99 LYS A C 1
ATOM 659 O O . LYS A 1 99 ? -8.831 -15.004 7.939 1.00 87.00 99 LYS A O 1
ATOM 664 N N . GLN A 1 100 ? -10.730 -15.286 9.108 1.00 85.12 100 GLN A N 1
ATOM 665 C CA . GLN A 1 100 ? -11.472 -15.986 8.044 1.00 85.12 100 GLN A CA 1
ATOM 666 C C . GLN A 1 100 ? -12.474 -15.076 7.337 1.00 85.12 100 GLN A C 1
ATOM 668 O O . GLN A 1 100 ? -12.794 -15.293 6.175 1.00 85.12 100 GLN A O 1
ATOM 673 N N . ARG A 1 101 ? -13.025 -14.084 8.044 1.00 85.94 101 ARG A N 1
ATOM 674 C CA . ARG A 1 101 ? -14.010 -13.157 7.494 1.00 85.94 101 ARG A CA 1
ATOM 675 C C . ARG A 1 101 ? -14.005 -11.823 8.222 1.00 85.94 101 ARG A C 1
ATOM 677 O O . ARG A 1 101 ? -14.120 -11.775 9.448 1.00 85.94 101 ARG A O 1
ATOM 684 N N . LEU A 1 102 ? -14.017 -10.740 7.455 1.00 90.12 102 LEU A N 1
ATOM 685 C CA . LEU A 1 102 ? -14.187 -9.386 7.952 1.00 90.12 102 LEU A CA 1
ATOM 686 C C . LEU A 1 102 ? -15.355 -8.685 7.252 1.00 90.12 102 LEU A C 1
ATOM 688 O O . LEU A 1 102 ? -15.387 -8.535 6.035 1.00 90.12 102 LEU A O 1
ATOM 692 N N . ILE A 1 103 ? -16.297 -8.191 8.053 1.00 89.50 103 ILE A N 1
ATOM 693 C CA . ILE A 1 103 ? -17.319 -7.236 7.622 1.00 89.50 103 ILE A CA 1
ATOM 694 C C . ILE A 1 103 ? -16.890 -5.868 8.132 1.00 89.50 103 ILE A C 1
ATOM 696 O O . ILE A 1 103 ? -16.890 -5.626 9.341 1.00 89.50 103 ILE A O 1
ATOM 700 N N . PHE A 1 104 ? -16.531 -4.975 7.216 1.00 90.19 104 PHE A N 1
ATOM 701 C CA . PHE A 1 104 ? -16.064 -3.636 7.549 1.00 90.19 104 PHE A CA 1
ATOM 702 C C . PHE A 1 104 ? -17.027 -2.587 6.989 1.00 90.19 104 PHE A C 1
ATOM 704 O O . PHE A 1 104 ? -17.133 -2.405 5.780 1.00 90.19 104 PHE A O 1
ATOM 711 N N . SER A 1 105 ? -17.722 -1.880 7.879 1.00 89.44 105 SER A N 1
ATOM 712 C CA . SER A 1 105 ? -18.597 -0.748 7.537 1.00 89.44 105 SER A CA 1
ATOM 713 C C . SER A 1 105 ? -18.448 0.428 8.513 1.00 89.44 105 SER A C 1
ATOM 715 O O . SER A 1 105 ? -19.255 1.358 8.482 1.00 89.44 105 SER A O 1
ATOM 717 N N . GLY A 1 106 ? -17.460 0.367 9.406 1.00 91.75 106 GLY A N 1
ATOM 718 C CA . GLY A 1 106 ? -17.182 1.407 10.389 1.00 91.75 106 GLY A CA 1
ATOM 719 C C . GLY A 1 106 ? -16.257 2.507 9.874 1.00 91.75 106 GLY A C 1
ATOM 720 O O . GLY A 1 106 ? -15.870 2.537 8.705 1.00 91.75 106 GLY A O 1
ATOM 721 N N . THR A 1 107 ? -15.879 3.411 10.774 1.00 95.56 107 THR A N 1
ATOM 722 C CA . THR A 1 107 ? -14.951 4.514 10.493 1.00 95.56 107 THR A CA 1
ATOM 723 C C . THR A 1 107 ? -13.747 4.476 11.422 1.00 95.56 107 THR A C 1
ATOM 725 O O . THR A 1 107 ? -13.839 4.072 12.584 1.00 95.56 107 THR A O 1
ATOM 728 N N . VAL A 1 108 ? -12.598 4.903 10.902 1.00 97.81 108 VAL A N 1
ATOM 729 C CA . VAL A 1 108 ? -11.349 4.982 11.658 1.00 97.81 108 VAL A CA 1
ATOM 730 C C . VAL A 1 108 ? -10.678 6.321 11.381 1.00 97.81 108 VAL A C 1
ATOM 732 O O . VAL A 1 108 ? -10.490 6.710 10.229 1.00 97.81 108 VAL A O 1
ATOM 735 N N . ASP A 1 109 ? -10.313 7.019 12.451 1.00 97.81 109 ASP A N 1
ATOM 736 C CA . ASP A 1 109 ? -9.566 8.269 12.395 1.00 97.81 109 ASP A CA 1
ATOM 737 C C . ASP A 1 109 ? -8.253 8.122 13.166 1.00 97.81 109 ASP A C 1
ATOM 739 O O . ASP A 1 109 ? -8.223 8.130 14.399 1.00 97.81 109 ASP A O 1
ATOM 743 N N . THR A 1 110 ? -7.156 7.992 12.426 1.00 97.19 110 THR A N 1
ATOM 744 C CA . THR A 1 110 ? -5.796 8.025 12.969 1.00 97.19 110 THR A CA 1
ATOM 745 C C . THR A 1 110 ? -5.096 9.318 12.563 1.00 97.19 110 THR A C 1
ATOM 747 O O . THR A 1 110 ? -3.911 9.305 12.248 1.00 97.19 110 THR A O 1
ATOM 750 N N . SER A 1 111 ? -5.805 10.440 12.473 1.00 96.00 111 SER A N 1
ATOM 751 C CA . SER A 1 111 ? -5.179 11.717 12.137 1.00 96.00 111 SER A CA 1
ATOM 752 C C . SER A 1 111 ? -4.222 12.168 13.240 1.00 96.00 111 SER A C 1
ATOM 754 O O . SER A 1 111 ? -4.367 11.836 14.415 1.00 96.00 111 SER A O 1
ATOM 756 N N . GLY A 1 112 ? -3.210 12.939 12.870 1.00 94.88 112 GLY A N 1
ATOM 757 C CA . GLY A 1 112 ? -2.290 13.533 13.824 1.00 94.88 112 GLY A CA 1
ATOM 758 C C . GLY A 1 112 ? -1.748 14.845 13.290 1.00 94.88 112 GLY A C 1
ATOM 759 O O . GLY A 1 112 ? -1.579 14.987 12.078 1.00 94.88 112 GLY A O 1
ATOM 760 N N . THR A 1 113 ? -1.474 15.804 14.179 1.00 94.50 113 THR A N 1
ATOM 761 C CA . THR A 1 113 ? -0.907 17.115 13.813 1.00 94.50 113 THR A CA 1
ATOM 762 C C . THR A 1 113 ? 0.329 16.987 12.921 1.00 94.50 113 THR A C 1
ATOM 764 O O . THR A 1 113 ? 0.475 17.758 11.979 1.00 94.50 113 THR A O 1
ATOM 767 N N . ASN A 1 114 ? 1.174 15.986 13.186 1.00 92.19 114 ASN A N 1
ATOM 768 C CA . ASN A 1 114 ? 2.450 15.792 12.490 1.00 92.19 114 ASN A CA 1
ATOM 769 C C . ASN A 1 114 ? 2.476 14.518 11.636 1.00 92.19 114 ASN A C 1
ATOM 771 O O . ASN A 1 114 ? 3.542 13.985 11.338 1.00 92.19 114 ASN A O 1
ATOM 775 N N . GLY A 1 115 ? 1.308 13.988 11.270 1.00 91.50 115 GLY A N 1
ATOM 776 C CA . GLY A 1 115 ? 1.209 12.831 10.386 1.00 91.50 115 GLY A CA 1
ATOM 777 C C . GLY A 1 115 ? 0.113 11.856 10.784 1.00 91.50 115 GLY A C 1
ATOM 778 O O . GLY A 1 115 ? -0.264 11.735 11.952 1.00 91.50 115 GLY A O 1
ATOM 779 N N . LEU A 1 116 ? -0.381 11.136 9.781 1.00 93.12 116 LEU A N 1
ATOM 780 C CA . LEU A 1 116 ? -1.352 10.070 9.972 1.00 93.12 116 LEU A CA 1
ATOM 781 C C . LEU A 1 116 ? -0.700 8.874 10.673 1.00 93.12 116 LEU A C 1
ATOM 783 O O . LEU A 1 116 ? 0.458 8.540 10.423 1.00 93.12 116 LEU A O 1
ATOM 787 N N . GLY A 1 117 ? -1.480 8.217 11.517 1.00 95.25 117 GLY A N 1
ATOM 788 C CA . GLY A 1 117 ? -1.231 6.865 11.983 1.00 95.25 117 GLY A CA 1
ATOM 789 C C . GLY A 1 117 ? -1.646 5.826 10.945 1.00 95.25 117 GLY A C 1
ATOM 790 O O . GLY A 1 117 ? -1.782 6.132 9.757 1.00 95.25 117 GLY A O 1
ATOM 791 N N . THR A 1 118 ? -1.854 4.594 11.395 1.00 95.94 118 THR A N 1
ATOM 792 C CA . THR A 1 118 ? -2.072 3.439 10.517 1.00 95.94 118 THR A CA 1
ATOM 793 C C . THR A 1 118 ? -3.406 2.769 10.799 1.00 95.94 118 THR A C 1
ATOM 795 O O . THR A 1 118 ? -3.726 2.488 11.954 1.00 95.94 118 THR A O 1
ATOM 798 N N . LEU A 1 119 ? -4.129 2.435 9.731 1.00 96.81 119 LEU A N 1
ATOM 799 C CA . LEU A 1 119 ? -5.220 1.467 9.742 1.00 96.81 119 LEU A CA 1
ATOM 800 C C . LEU A 1 119 ? -4.742 0.179 9.062 1.00 96.81 119 LEU A C 1
ATOM 802 O O . LEU A 1 119 ? -4.485 0.181 7.859 1.00 96.81 119 LEU A O 1
ATOM 806 N N . LEU A 1 120 ? -4.634 -0.902 9.831 1.00 97.69 120 LEU A N 1
ATOM 807 C CA . LEU A 1 120 ? -4.353 -2.250 9.346 1.00 97.69 120 LEU A CA 1
ATOM 808 C C . LEU A 1 120 ? -5.658 -3.038 9.191 1.00 97.69 120 LEU A C 1
ATOM 810 O O . LEU A 1 120 ? -6.441 -3.144 10.139 1.00 97.69 120 LEU A O 1
ATOM 814 N N . ILE A 1 121 ? -5.855 -3.606 8.005 1.00 96.31 121 ILE A N 1
ATOM 815 C CA . ILE A 1 121 ? -6.955 -4.512 7.673 1.00 96.31 121 ILE A CA 1
ATOM 816 C C . ILE A 1 121 ? -6.328 -5.829 7.209 1.00 96.31 121 ILE A C 1
ATOM 818 O O . ILE A 1 121 ? -5.674 -5.835 6.166 1.00 96.31 121 ILE A O 1
ATOM 822 N N . ASP A 1 122 ? -6.503 -6.901 7.996 1.00 91.81 122 ASP A N 1
ATOM 823 C CA . ASP A 1 122 ? -5.786 -8.180 7.814 1.00 91.81 122 ASP A CA 1
ATOM 824 C C . ASP A 1 122 ? -6.697 -9.437 7.750 1.00 91.81 122 ASP A C 1
ATOM 826 O O . ASP A 1 122 ? -6.743 -10.215 8.710 1.00 91.81 122 ASP A O 1
ATOM 830 N N . PRO A 1 123 ? -7.529 -9.620 6.700 1.00 90.69 123 PRO A N 1
ATOM 831 C CA . PRO A 1 123 ? -8.341 -10.823 6.501 1.00 90.69 123 PRO A CA 1
ATOM 832 C C . PRO A 1 123 ? -7.639 -11.856 5.583 1.00 90.69 123 PRO A C 1
ATOM 834 O O . PRO A 1 123 ? -6.501 -11.682 5.161 1.00 90.69 123 PRO A O 1
ATOM 837 N N . GLU A 1 124 ? -8.307 -12.959 5.236 1.00 89.38 124 GLU A N 1
ATOM 838 C CA . GLU A 1 124 ? -7.719 -14.011 4.385 1.00 89.38 124 GLU A CA 1
ATOM 839 C C . GLU A 1 124 ? -7.526 -13.582 2.917 1.00 89.38 124 GLU A C 1
ATOM 841 O O . GLU A 1 124 ? -6.476 -13.807 2.328 1.00 89.38 124 GLU A O 1
ATOM 846 N N . ASN A 1 125 ? -8.538 -12.949 2.335 1.00 90.25 125 ASN A N 1
ATOM 847 C CA . ASN A 1 125 ? -8.631 -12.431 0.971 1.00 90.25 125 ASN A CA 1
ATOM 848 C C . ASN A 1 125 ? -9.332 -11.066 0.980 1.00 90.25 125 ASN A C 1
ATOM 850 O O . ASN A 1 125 ? -10.310 -10.878 1.715 1.00 90.25 125 ASN A O 1
ATOM 854 N N . ILE A 1 126 ? -8.911 -10.151 0.107 1.00 93.94 126 ILE A N 1
ATOM 855 C CA . ILE A 1 126 ? -9.523 -8.826 -0.058 1.00 93.94 126 ILE A CA 1
ATOM 856 C C . ILE A 1 126 ? -9.977 -8.634 -1.508 1.00 93.94 126 ILE A C 1
ATOM 858 O O . ILE A 1 126 ? -9.151 -8.644 -2.420 1.00 93.94 126 ILE A O 1
ATOM 862 N N . LEU A 1 127 ? -11.269 -8.368 -1.713 1.00 93.56 127 LEU A N 1
ATOM 863 C CA . LEU A 1 127 ? -11.802 -7.813 -2.957 1.00 93.56 127 LEU A CA 1
ATOM 864 C C . LEU A 1 127 ? -12.100 -6.322 -2.796 1.00 93.56 127 LEU A C 1
ATOM 866 O O . LEU A 1 127 ? -12.856 -5.914 -1.913 1.00 93.56 127 LEU A O 1
ATOM 870 N N . ILE A 1 128 ? -11.567 -5.522 -3.713 1.00 93.81 128 ILE A N 1
ATOM 871 C CA . ILE A 1 128 ? -11.899 -4.113 -3.893 1.00 93.81 128 ILE A CA 1
ATOM 872 C C . ILE A 1 128 ? -12.807 -3.972 -5.121 1.00 93.81 128 ILE A C 1
ATOM 874 O O . ILE A 1 128 ? -12.500 -4.491 -6.196 1.00 93.81 128 ILE A O 1
ATOM 878 N N . THR A 1 129 ? -13.930 -3.273 -4.969 1.00 92.31 129 THR A N 1
ATOM 879 C CA . THR A 1 129 ? -14.926 -3.029 -6.034 1.00 92.31 129 THR A CA 1
ATOM 880 C C . THR A 1 129 ? -15.195 -1.539 -6.217 1.00 92.31 129 THR A C 1
ATOM 882 O O . THR A 1 129 ? -15.088 -0.803 -5.247 1.00 92.31 129 THR A O 1
ATOM 885 N N . ASP A 1 130 ? -15.650 -1.109 -7.393 1.00 84.38 130 ASP A N 1
ATOM 886 C CA . ASP A 1 130 ? -15.975 0.289 -7.737 1.00 84.38 130 ASP A CA 1
ATOM 887 C C . ASP A 1 130 ? -16.810 1.049 -6.677 1.00 84.38 130 ASP A C 1
ATOM 889 O O . ASP A 1 130 ? -16.298 1.885 -5.931 1.00 84.38 130 ASP A O 1
ATOM 893 N N . SER A 1 131 ? -18.094 0.723 -6.523 1.00 71.75 131 SER A N 1
ATOM 894 C CA . SER A 1 131 ? -18.962 1.286 -5.482 1.00 71.75 131 SER A CA 1
ATOM 895 C C . SER A 1 131 ? -20.146 0.354 -5.188 1.00 71.75 131 SER A C 1
ATOM 897 O O . SER A 1 131 ? -20.406 -0.582 -5.939 1.00 71.75 131 SER A O 1
ATOM 899 N N . GLN A 1 132 ? -20.789 0.540 -4.026 1.00 56.34 132 GLN A N 1
ATOM 900 C CA . GLN A 1 132 ? -21.704 -0.398 -3.349 1.00 56.34 132 GLN A CA 1
ATOM 901 C C . GLN A 1 132 ? -22.688 -1.172 -4.254 1.00 56.34 132 GLN A C 1
ATOM 903 O O . GLN A 1 132 ? -23.855 -0.809 -4.351 1.00 56.34 132 GLN A O 1
ATOM 908 N N . THR A 1 133 ? -22.288 -2.339 -4.755 1.00 40.53 133 THR A N 1
ATOM 909 C CA . THR A 1 133 ? -23.199 -3.476 -4.964 1.00 40.53 133 THR A CA 1
ATOM 910 C C . THR A 1 133 ? -22.459 -4.803 -4.833 1.00 40.53 133 THR A C 1
ATOM 912 O O . THR A 1 133 ? -22.418 -5.605 -5.760 1.00 40.53 133 THR A O 1
ATOM 915 N N . SER A 1 134 ? -21.951 -5.108 -3.648 1.00 40.12 134 SER A N 1
ATOM 916 C CA . SER A 1 134 ? -22.062 -6.482 -3.165 1.00 40.12 134 SER A CA 1
ATOM 917 C C . SER A 1 134 ? -23.152 -6.472 -2.105 1.00 40.12 134 SER A C 1
ATOM 919 O O . SER A 1 134 ? -22.947 -6.146 -0.936 1.00 40.12 134 SER A O 1
ATOM 921 N N . GLN A 1 135 ? -24.357 -6.854 -2.539 1.00 42.00 135 GLN A N 1
ATOM 922 C CA . GLN A 1 135 ? -25.433 -7.280 -1.643 1.00 42.00 135 GLN A CA 1
ATOM 923 C C . GLN A 1 135 ? -24.951 -8.350 -0.638 1.00 42.00 135 GLN A C 1
ATOM 925 O O . GLN A 1 135 ? -25.632 -8.590 0.350 1.00 42.00 135 GLN A O 1
ATOM 930 N N . GLU A 1 136 ? -23.767 -8.946 -0.822 1.00 43.31 136 GLU A N 1
ATOM 931 C CA . GLU A 1 136 ? -23.151 -9.875 0.127 1.00 43.31 136 GLU A CA 1
ATOM 932 C C . GLU A 1 136 ? -22.785 -9.258 1.485 1.00 43.31 136 GLU A C 1
ATOM 934 O O . GLU A 1 136 ? -22.989 -9.923 2.502 1.00 43.31 136 GLU A O 1
ATOM 939 N N . ASN A 1 137 ? -22.354 -7.990 1.555 1.00 42.22 137 ASN A N 1
ATOM 940 C CA . ASN A 1 137 ? -22.160 -7.321 2.854 1.00 42.22 137 ASN A CA 1
ATOM 941 C C . ASN A 1 137 ? -23.474 -6.782 3.439 1.00 42.22 137 ASN A C 1
ATOM 943 O O . ASN A 1 137 ? -23.600 -6.670 4.656 1.00 42.22 137 ASN A O 1
ATOM 947 N N . ALA A 1 138 ? -24.474 -6.497 2.598 1.00 39.50 138 ALA A N 1
ATOM 948 C CA . ALA A 1 138 ? -25.813 -6.100 3.043 1.00 39.50 138 ALA A CA 1
ATOM 949 C C . ALA A 1 138 ? -26.662 -7.290 3.543 1.00 39.50 138 ALA A C 1
ATOM 951 O O . ALA A 1 138 ? -27.655 -7.086 4.241 1.00 39.50 138 ALA A O 1
ATOM 952 N N . ALA A 1 139 ? -26.282 -8.526 3.196 1.00 39.47 139 ALA A N 1
ATOM 953 C CA . ALA A 1 139 ? -27.015 -9.744 3.540 1.00 39.47 139 ALA A CA 1
ATOM 954 C C . ALA A 1 139 ? -26.538 -10.431 4.829 1.00 39.47 139 ALA A C 1
ATOM 956 O O . ALA A 1 139 ? -27.218 -11.346 5.298 1.00 39.47 139 ALA A O 1
ATOM 957 N N . VAL A 1 140 ? -25.423 -10.011 5.442 1.00 49.03 140 VAL A N 1
ATOM 958 C CA . VAL A 1 140 ? -25.152 -10.410 6.830 1.00 49.03 140 VAL A CA 1
ATOM 959 C C . VAL A 1 140 ? -25.949 -9.473 7.719 1.00 49.03 140 VAL A C 1
ATOM 961 O O . VAL A 1 140 ? -25.689 -8.270 7.691 1.00 49.03 140 VAL A O 1
ATOM 964 N N . PRO A 1 141 ? -26.922 -9.970 8.501 1.00 46.41 141 PRO A N 1
ATOM 965 C CA . PRO A 1 141 ? -27.678 -9.112 9.388 1.00 46.41 141 PRO A CA 1
ATOM 966 C C . PRO A 1 141 ? -26.699 -8.336 10.271 1.00 46.41 141 PRO A C 1
ATOM 968 O O . PRO A 1 141 ? -25.978 -8.927 11.072 1.00 46.41 141 PRO A O 1
ATOM 971 N N . ALA A 1 142 ? -26.678 -7.011 10.120 1.00 49.03 142 ALA A N 1
ATOM 972 C CA . ALA A 1 142 ? -25.952 -6.059 10.957 1.00 49.03 142 ALA A CA 1
ATOM 973 C C . ALA A 1 142 ? -26.544 -5.995 12.383 1.00 49.03 142 ALA A C 1
ATOM 975 O O . ALA A 1 142 ? -26.690 -4.926 12.969 1.00 49.03 142 ALA A O 1
ATOM 976 N N . ASN A 1 143 ? -26.937 -7.143 12.930 1.00 50.25 143 ASN A N 1
ATOM 977 C CA . ASN A 1 143 ? -27.531 -7.329 14.239 1.00 50.25 143 ASN A CA 1
ATOM 978 C C . ASN A 1 143 ? -26.726 -8.380 15.024 1.00 50.25 143 ASN A C 1
ATOM 980 O O . ASN A 1 143 ? -25.801 -9.022 14.522 1.00 50.25 143 ASN A O 1
ATOM 984 N N . THR A 1 144 ? -27.107 -8.593 16.278 1.00 56.25 144 THR A N 1
ATOM 985 C CA . THR A 1 144 ? -26.468 -9.552 17.189 1.00 56.25 144 THR A CA 1
ATOM 986 C C . THR A 1 144 ? -26.538 -11.015 16.724 1.00 56.25 144 THR A C 1
ATOM 988 O O . THR A 1 144 ? -25.933 -11.870 17.369 1.00 56.25 144 THR A O 1
ATOM 991 N N . SER A 1 145 ? -27.197 -11.337 15.599 1.00 56.22 145 SER A N 1
ATOM 992 C CA . SER A 1 145 ? -27.188 -12.685 15.017 1.00 56.22 145 SER A CA 1
ATOM 993 C C . SER A 1 145 ? -25.778 -13.144 14.652 1.00 56.22 145 SER A C 1
ATOM 995 O O . SER A 1 145 ? -25.507 -14.334 14.770 1.00 56.22 145 SER A O 1
ATOM 997 N N . ILE A 1 146 ? -24.853 -12.237 14.306 1.00 64.25 146 ILE A N 1
ATOM 998 C CA . ILE A 1 146 ? -23.439 -12.582 14.059 1.00 64.25 146 ILE A CA 1
ATOM 999 C C . ILE A 1 146 ? -22.812 -13.250 15.295 1.00 64.25 146 ILE A C 1
ATOM 1001 O O . ILE A 1 146 ? -22.095 -14.240 15.167 1.00 64.25 146 ILE A O 1
ATOM 1005 N N . LEU A 1 147 ? -23.158 -12.799 16.507 1.00 59.75 147 LEU A N 1
ATOM 1006 C CA . LEU A 1 147 ? -22.705 -13.421 17.758 1.00 59.75 147 LEU A CA 1
ATOM 1007 C C . LEU A 1 147 ? -23.315 -14.812 17.985 1.00 59.75 147 LEU A C 1
ATOM 1009 O O . LEU A 1 147 ? -22.763 -15.605 18.742 1.00 59.75 147 LEU A O 1
ATOM 1013 N N . ALA A 1 148 ? -24.449 -15.133 17.362 1.00 57.62 148 ALA A N 1
ATOM 1014 C CA . ALA A 1 148 ? -25.088 -16.443 17.468 1.00 57.62 148 ALA A CA 1
ATOM 1015 C C . ALA A 1 148 ? -24.590 -17.417 16.385 1.00 57.62 148 ALA A C 1
ATOM 1017 O O . ALA A 1 148 ? -24.301 -18.577 16.693 1.00 57.62 148 ALA A O 1
ATOM 1018 N N . THR A 1 149 ? -24.442 -16.939 15.145 1.00 58.06 149 THR A N 1
ATOM 1019 C CA . THR A 1 149 ? -24.220 -17.747 13.934 1.00 58.06 149 THR A CA 1
ATOM 1020 C C . THR A 1 149 ? -22.826 -17.606 13.324 1.00 58.06 149 THR A C 1
ATOM 1022 O O . THR A 1 149 ? -22.552 -18.278 12.336 1.00 58.06 149 THR A O 1
ATOM 1025 N N . GLY A 1 150 ? -21.930 -16.784 13.882 1.00 54.97 150 GLY A N 1
ATOM 1026 C CA . GLY A 1 150 ? -20.602 -16.497 13.312 1.00 54.97 150 GLY A CA 1
ATOM 1027 C C . GLY A 1 150 ? -19.687 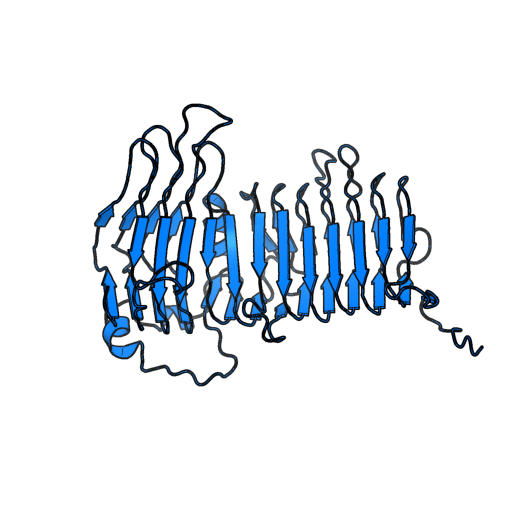-17.713 13.114 1.00 54.97 150 GLY A C 1
ATOM 1028 O O . GLY A 1 150 ? -18.738 -17.634 12.351 1.00 54.97 150 GLY A O 1
ATOM 1029 N N . ASN A 1 151 ? -20.016 -18.863 13.714 1.00 54.75 151 ASN A N 1
ATOM 1030 C CA . ASN A 1 151 ? -19.289 -20.127 13.523 1.00 54.75 151 ASN A CA 1
ATOM 1031 C C . ASN A 1 151 ? -19.906 -21.029 12.431 1.00 54.75 151 ASN A C 1
ATOM 1033 O O . ASN A 1 151 ? -19.356 -22.083 12.133 1.00 54.75 151 ASN A O 1
ATOM 1037 N N . GLN A 1 152 ? -21.081 -20.683 11.886 1.00 50.41 152 GLN A N 1
ATOM 1038 C CA . GLN A 1 152 ? -21.861 -21.542 10.974 1.00 50.41 152 GLN A CA 1
ATOM 1039 C C . GLN A 1 152 ? -21.408 -21.449 9.512 1.00 50.41 152 GLN A C 1
ATOM 1041 O O . GLN A 1 152 ? -21.807 -22.271 8.694 1.00 50.41 152 GLN A O 1
ATOM 1046 N N . ARG A 1 153 ? -20.546 -20.485 9.188 1.00 51.94 153 ARG A N 1
ATOM 1047 C CA . ARG A 1 153 ? -19.748 -20.501 7.966 1.00 51.94 153 ARG A CA 1
ATOM 1048 C C . ARG A 1 153 ? -18.336 -20.943 8.334 1.00 51.94 153 ARG A C 1
ATOM 1050 O O . ARG A 1 153 ? -17.420 -20.138 8.386 1.00 51.94 153 ARG A O 1
ATOM 1057 N N . GLN A 1 154 ? -18.158 -22.239 8.592 1.00 43.44 154 GLN A N 1
ATOM 1058 C CA . GLN A 1 154 ? -16.936 -22.880 8.111 1.00 43.44 154 GLN A CA 1
ATOM 1059 C C . GLN A 1 154 ? -17.073 -22.874 6.590 1.00 43.44 154 GLN A C 1
ATOM 1061 O O . GLN A 1 154 ? -17.527 -23.851 5.997 1.00 43.44 154 GLN A O 1
ATOM 1066 N N . GLU A 1 155 ? -16.801 -21.728 5.964 1.00 43.47 155 GLU A N 1
ATOM 1067 C CA . GLU A 1 155 ? -16.471 -21.743 4.552 1.00 43.47 155 GLU A CA 1
ATOM 1068 C C . GLU A 1 155 ? -15.189 -22.556 4.484 1.00 43.47 155 GLU A C 1
ATOM 1070 O O . GLU A 1 155 ? -14.109 -22.145 4.901 1.00 43.47 155 GLU A O 1
ATOM 1075 N N . GLN A 1 156 ? -15.379 -23.818 4.112 1.00 36.22 156 GLN A N 1
ATOM 1076 C CA . GLN A 1 156 ? -14.323 -24.687 3.656 1.00 36.22 156 GLN A CA 1
ATOM 1077 C C . GLN A 1 156 ? -13.463 -23.848 2.717 1.00 36.22 156 GLN A C 1
ATOM 1079 O O . GLN A 1 156 ? -14.014 -23.114 1.910 1.00 36.22 156 GLN A O 1
ATOM 1084 N N . ASN A 1 157 ? -12.151 -23.917 2.900 1.00 40.84 157 ASN A N 1
ATOM 1085 C CA . ASN A 1 157 ? -11.112 -23.122 2.255 1.00 40.84 157 ASN A CA 1
ATOM 1086 C C . ASN A 1 157 ? -11.236 -23.132 0.707 1.00 40.84 157 ASN A C 1
ATOM 1088 O O . ASN A 1 157 ? -10.541 -23.871 0.012 1.00 40.84 157 ASN A O 1
ATOM 1092 N N . THR A 1 158 ? -12.219 -22.405 0.172 1.00 36.28 158 THR A N 1
ATOM 1093 C CA . THR A 1 158 ? -12.665 -22.427 -1.224 1.00 36.28 158 THR A CA 1
ATOM 1094 C C . THR A 1 158 ? -12.787 -20.994 -1.707 1.00 36.28 158 THR A C 1
ATOM 1096 O O . THR A 1 158 ? -13.899 -20.499 -1.852 1.00 36.28 158 THR A O 1
ATOM 1099 N N . SER A 1 159 ? -11.653 -20.319 -1.922 1.00 44.19 159 SER A N 1
ATOM 1100 C CA . SER A 1 159 ? -11.519 -19.169 -2.840 1.00 44.19 159 SER A CA 1
ATOM 1101 C C . SER A 1 159 ? -12.626 -18.092 -2.784 1.00 44.19 159 SER A C 1
ATOM 1103 O O . SER A 1 159 ? -12.910 -17.459 -3.798 1.00 44.19 159 SER A O 1
ATOM 1105 N N . SER A 1 160 ? -13.290 -17.921 -1.639 1.00 53.41 160 SER A N 1
ATOM 1106 C CA . SER A 1 160 ? -14.400 -16.991 -1.433 1.00 53.41 160 SER A CA 1
ATOM 1107 C C . SER A 1 160 ? -13.857 -15.799 -0.662 1.00 53.41 160 SER A C 1
ATOM 1109 O O . SER A 1 160 ? -12.968 -15.930 0.182 1.00 53.41 160 SER A O 1
ATOM 1111 N N . GLU A 1 161 ? -14.319 -14.612 -1.024 1.00 62.00 161 GLU A N 1
ATOM 1112 C CA . GLU A 1 161 ? -13.746 -13.360 -0.546 1.00 62.00 161 GLU A CA 1
ATOM 1113 C C . GLU A 1 161 ? -14.064 -13.165 0.940 1.00 62.00 161 GLU A C 1
ATOM 1115 O O . GLU A 1 161 ? -15.224 -13.077 1.340 1.00 62.00 161 GLU A O 1
ATOM 1120 N N . SER A 1 162 ? -13.028 -13.087 1.779 1.00 81.31 162 SER A N 1
ATOM 1121 C CA . SER A 1 162 ? -13.213 -12.899 3.224 1.00 81.31 162 SER A CA 1
ATOM 1122 C C . SER A 1 162 ? -13.517 -11.450 3.615 1.00 81.31 162 SER A C 1
ATOM 1124 O O . SER A 1 162 ? -14.089 -11.210 4.678 1.00 81.31 162 SER A O 1
ATOM 1126 N N . LEU A 1 163 ? -13.155 -10.490 2.757 1.00 89.69 163 LEU A N 1
ATOM 1127 C CA . LEU A 1 163 ? -13.525 -9.080 2.829 1.00 89.69 163 LEU A CA 1
ATOM 1128 C C . LEU A 1 163 ? -13.827 -8.580 1.414 1.00 89.69 163 LEU A C 1
ATOM 1130 O O . LEU A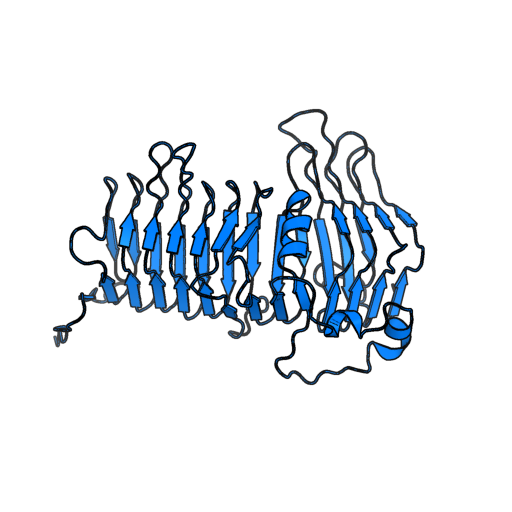 1 163 ? -12.959 -8.639 0.547 1.00 89.69 163 LEU A O 1
ATOM 1134 N N . THR A 1 164 ? -14.998 -7.977 1.225 1.00 89.00 164 THR A N 1
ATOM 1135 C CA . THR A 1 164 ? -15.280 -7.110 0.074 1.00 89.00 164 THR A CA 1
ATOM 1136 C C . THR A 1 164 ? -15.413 -5.671 0.572 1.00 89.00 164 THR A C 1
ATOM 1138 O O . THR A 1 164 ? -16.190 -5.403 1.491 1.00 89.00 164 THR A O 1
ATOM 1141 N N . ILE A 1 165 ? -14.667 -4.735 -0.012 1.00 89.44 165 ILE A N 1
ATOM 1142 C CA . ILE A 1 165 ? -14.679 -3.308 0.338 1.00 89.44 165 ILE A CA 1
ATOM 1143 C C . ILE A 1 165 ? -14.745 -2.457 -0.934 1.00 89.44 165 ILE A C 1
ATOM 1145 O O . ILE A 1 165 ? -14.206 -2.832 -1.970 1.00 89.44 165 ILE A O 1
ATOM 1149 N N . SER A 1 166 ? -15.421 -1.308 -0.890 1.00 91.19 166 SER A N 1
ATOM 1150 C CA . SER A 1 166 ? -15.460 -0.426 -2.062 1.00 91.19 166 SER A CA 1
ATOM 1151 C C . SER A 1 166 ? -14.205 0.441 -2.171 1.00 91.19 166 SER A C 1
ATOM 1153 O O . SER A 1 166 ? -13.638 0.833 -1.147 1.00 91.19 166 SER A O 1
ATOM 1155 N N . ALA A 1 167 ? -13.812 0.790 -3.397 1.00 93.00 167 ALA A N 1
ATOM 1156 C CA . ALA A 1 167 ? -12.762 1.761 -3.681 1.00 93.00 167 ALA A CA 1
ATOM 1157 C C . ALA A 1 167 ? -13.054 3.071 -2.938 1.00 93.00 167 ALA A C 1
ATOM 1159 O O . ALA A 1 167 ? -12.251 3.498 -2.113 1.00 93.00 167 ALA A O 1
ATOM 1160 N N . GLN A 1 168 ? -14.274 3.600 -3.075 1.00 90.75 168 GLN A N 1
ATOM 1161 C CA . GLN A 1 168 ? -14.716 4.809 -2.373 1.00 90.75 168 GLN A CA 1
ATOM 1162 C C . GLN A 1 168 ? -14.548 4.735 -0.841 1.00 90.75 168 GLN A C 1
ATOM 1164 O O . GLN A 1 168 ? -14.204 5.728 -0.197 1.00 90.75 168 GLN A O 1
ATOM 1169 N N . SER A 1 169 ? -14.779 3.573 -0.219 1.00 91.12 169 SER A N 1
ATOM 1170 C CA . SER A 1 169 ? -14.543 3.399 1.221 1.00 91.12 169 SER A CA 1
ATOM 1171 C C . SER A 1 169 ? -13.062 3.561 1.576 1.00 91.12 169 SER A C 1
ATOM 1173 O O . SER A 1 169 ? -12.748 4.256 2.541 1.00 91.12 169 SER A O 1
ATOM 1175 N N . LEU A 1 170 ? -12.160 2.959 0.797 1.00 92.69 170 LEU A N 1
ATOM 1176 C CA . LEU A 1 170 ? -10.713 3.070 1.001 1.00 92.69 170 LEU A CA 1
ATOM 1177 C C . LEU A 1 170 ? -10.211 4.500 0.769 1.00 92.69 170 LEU A C 1
ATOM 1179 O O . LEU A 1 170 ? -9.421 5.007 1.566 1.00 92.69 170 LEU A O 1
ATOM 1183 N N . GLU A 1 171 ? -10.705 5.171 -0.270 1.00 92.75 171 GLU A N 1
ATOM 1184 C CA . GLU A 1 171 ? -10.371 6.568 -0.563 1.00 92.75 171 GLU A CA 1
ATOM 1185 C C . GLU A 1 171 ? -10.759 7.491 0.596 1.00 92.75 171 GLU A C 1
ATOM 1187 O O . GLU A 1 171 ? -9.952 8.313 1.036 1.00 92.75 171 GLU A O 1
ATOM 1192 N N . ASN A 1 172 ? -11.955 7.305 1.161 1.00 90.00 172 ASN A N 1
ATOM 1193 C CA . ASN A 1 172 ? -12.409 8.063 2.326 1.00 90.00 172 ASN A CA 1
ATOM 1194 C C . ASN A 1 172 ? -11.546 7.792 3.569 1.00 90.00 172 ASN A C 1
ATOM 1196 O O . ASN A 1 172 ? -11.187 8.732 4.275 1.00 90.00 172 ASN A O 1
ATOM 1200 N N . MET A 1 173 ? -11.172 6.533 3.832 1.00 90.62 173 MET A N 1
ATOM 1201 C CA . MET A 1 173 ? -10.293 6.184 4.964 1.00 90.62 173 MET A CA 1
ATOM 1202 C C . MET A 1 173 ? -8.890 6.775 4.816 1.00 90.62 173 MET A C 1
ATOM 1204 O O . MET A 1 173 ? -8.256 7.148 5.802 1.00 90.62 173 MET A O 1
ATOM 1208 N N . SER A 1 174 ? -8.411 6.919 3.582 1.00 91.31 174 SER A N 1
ATOM 1209 C CA . SER A 1 174 ? -7.091 7.485 3.299 1.00 91.31 174 SER A CA 1
ATOM 1210 C C . SER A 1 174 ? -6.943 8.962 3.669 1.00 91.31 174 SER A C 1
ATOM 1212 O O . SER A 1 174 ? -5.824 9.464 3.776 1.00 91.31 174 SER A O 1
ATOM 1214 N N . ALA A 1 175 ? -8.065 9.656 3.899 1.00 90.94 175 ALA A N 1
ATOM 1215 C CA . ALA A 1 175 ? -8.088 11.027 4.395 1.00 90.94 175 ALA A CA 1
ATOM 1216 C C . ALA A 1 175 ? -7.623 11.157 5.849 1.00 90.94 175 ALA A C 1
ATOM 1218 O O . ALA A 1 175 ? -7.148 12.220 6.248 1.00 90.94 175 ALA A O 1
ATOM 1219 N N . THR A 1 176 ? -7.753 10.089 6.633 1.00 93.06 176 THR A N 1
ATOM 1220 C CA . THR A 1 176 ? -7.503 10.100 8.080 1.00 93.06 176 THR A CA 1
ATOM 1221 C C . THR A 1 176 ? -6.534 9.012 8.534 1.00 93.06 176 THR A C 1
ATOM 1223 O O . THR A 1 176 ? -6.136 9.005 9.700 1.00 93.06 176 THR A O 1
ATOM 1226 N N . SER A 1 177 ? -6.101 8.122 7.637 1.00 93.69 177 SER A N 1
ATOM 1227 C CA . SER A 1 177 ? -5.205 7.010 7.961 1.00 93.69 177 SER A CA 1
ATOM 1228 C C . SER A 1 177 ? -4.258 6.644 6.820 1.00 93.69 177 SER A C 1
ATOM 1230 O O . SER A 1 177 ? -4.624 6.695 5.648 1.00 93.69 177 SER A O 1
ATOM 1232 N N . ASN A 1 178 ? -3.051 6.186 7.165 1.00 92.75 178 ASN A N 1
ATOM 1233 C CA . ASN A 1 178 ? -2.259 5.366 6.251 1.00 92.75 178 ASN A CA 1
ATOM 1234 C C . ASN A 1 178 ? -2.894 3.971 6.209 1.00 92.75 178 ASN A C 1
ATOM 1236 O O . ASN A 1 178 ? -2.900 3.259 7.217 1.00 92.75 178 ASN A O 1
ATOM 1240 N N . VAL A 1 179 ? -3.466 3.600 5.067 1.00 93.56 179 VAL A N 1
ATOM 1241 C CA . VAL A 1 179 ? -4.151 2.314 4.902 1.00 93.56 179 VAL A CA 1
ATOM 1242 C C . VAL A 1 179 ? -3.125 1.223 4.592 1.00 93.56 179 VAL A C 1
ATOM 1244 O O . VAL A 1 179 ? -2.277 1.372 3.711 1.00 93.56 179 VAL A O 1
ATOM 1247 N N . VAL A 1 180 ? -3.202 0.117 5.326 1.00 96.69 180 VAL A N 1
ATOM 1248 C CA . VAL A 1 180 ? -2.413 -1.095 5.099 1.00 96.69 180 VAL A CA 1
ATOM 1249 C C . VAL A 1 180 ? -3.382 -2.254 4.942 1.00 96.69 180 VAL A C 1
ATOM 1251 O O . VAL A 1 180 ? -4.076 -2.624 5.887 1.00 96.69 180 VAL A O 1
ATOM 1254 N N . LEU A 1 181 ? -3.425 -2.806 3.734 1.00 97.38 181 LEU A N 1
ATOM 1255 C CA . LEU A 1 181 ? -4.179 -4.008 3.415 1.00 97.38 181 LEU A CA 1
ATOM 1256 C C . LEU A 1 181 ? -3.208 -5.184 3.409 1.00 97.38 181 LEU A C 1
ATOM 1258 O O . LEU A 1 181 ? -2.290 -5.233 2.588 1.00 97.38 181 LEU A O 1
ATOM 1262 N N . GLU A 1 182 ? -3.394 -6.108 4.337 1.00 96.25 182 GLU A N 1
ATOM 1263 C CA . GLU A 1 182 ? -2.620 -7.339 4.452 1.00 96.25 182 GLU A CA 1
ATOM 1264 C C . GLU A 1 182 ? -3.605 -8.492 4.237 1.00 96.25 182 GLU A C 1
ATOM 1266 O O . GLU A 1 182 ? -4.646 -8.534 4.860 1.00 96.25 182 GLU A O 1
ATOM 1271 N N . ALA A 1 183 ? -3.378 -9.356 3.259 1.00 94.56 183 ALA A N 1
ATOM 1272 C CA . ALA A 1 183 ? -4.208 -10.530 3.035 1.00 94.56 183 ALA A CA 1
ATOM 1273 C C . ALA A 1 183 ? -3.323 -11.761 3.140 1.00 94.56 183 ALA A C 1
ATOM 1275 O O . ALA A 1 183 ? -2.223 -11.781 2.576 1.00 94.56 183 ALA A O 1
ATOM 1276 N N . LEU A 1 184 ? -3.797 -12.796 3.835 1.00 92.69 184 LEU A N 1
ATOM 1277 C CA . LEU A 1 184 ? -3.074 -14.070 3.896 1.00 92.69 184 LEU A CA 1
ATOM 1278 C C . LEU A 1 184 ? -2.850 -14.639 2.490 1.00 92.69 184 LEU A C 1
ATOM 1280 O O . LEU A 1 184 ? -1.750 -15.081 2.194 1.00 92.69 184 LEU A O 1
ATOM 1284 N N . ASN A 1 185 ? -3.857 -14.525 1.625 1.00 93.38 185 ASN A N 1
ATOM 1285 C CA . ASN A 1 185 ? -3.858 -14.984 0.244 1.00 93.38 185 ASN A CA 1
ATOM 1286 C C . ASN A 1 185 ? -3.924 -13.783 -0.720 1.00 93.38 185 ASN A C 1
ATOM 1288 O O . ASN A 1 185 ? -2.925 -13.085 -0.905 1.00 93.38 185 ASN A O 1
ATOM 1292 N N . ASP A 1 186 ? -5.075 -13.539 -1.357 1.00 95.25 186 ASP A N 1
ATOM 1293 C CA . ASP A 1 186 ? -5.192 -12.632 -2.500 1.00 95.25 186 ASP A CA 1
ATOM 1294 C C . ASP A 1 186 ? -5.684 -11.227 -2.121 1.00 95.25 186 ASP A C 1
ATOM 1296 O O . ASP A 1 186 ? -6.566 -11.043 -1.279 1.00 95.25 186 ASP A O 1
ATOM 1300 N N . ILE A 1 187 ? -5.172 -10.226 -2.840 1.00 97.31 187 ILE A N 1
ATOM 1301 C CA . ILE A 1 187 ? -5.767 -8.890 -2.933 1.00 97.31 187 ILE A CA 1
ATOM 1302 C C . ILE A 1 187 ? -6.133 -8.646 -4.395 1.00 97.31 187 ILE A C 1
ATOM 1304 O O . ILE A 1 187 ? -5.266 -8.592 -5.271 1.00 97.31 187 ILE A O 1
ATOM 1308 N N . LYS A 1 188 ? -7.420 -8.458 -4.669 1.00 97.00 188 LYS A N 1
ATOM 1309 C CA . LYS A 1 188 ? -7.937 -8.210 -6.012 1.00 97.00 188 LYS A CA 1
ATOM 1310 C C . LYS A 1 188 ? -8.679 -6.886 -6.068 1.00 97.00 188 LYS A C 1
ATOM 1312 O O . LYS A 1 188 ? -9.580 -6.648 -5.275 1.00 97.00 188 LYS A O 1
ATOM 1317 N N . ILE A 1 189 ? -8.352 -6.059 -7.050 1.00 96.50 189 ILE A N 1
ATOM 1318 C CA . ILE A 1 189 ? -9.139 -4.888 -7.432 1.00 96.50 189 ILE A CA 1
ATOM 1319 C C . ILE A 1 189 ? -9.911 -5.263 -8.696 1.00 96.50 189 ILE A C 1
ATOM 1321 O O . ILE A 1 189 ? -9.326 -5.685 -9.695 1.00 96.50 189 ILE A O 1
ATOM 1325 N N . SER A 1 190 ? -11.236 -5.187 -8.627 1.00 94.56 190 SER A N 1
ATOM 1326 C CA . SER A 1 190 ? -12.096 -5.341 -9.802 1.00 94.56 190 SER A CA 1
ATOM 1327 C C . SER A 1 190 ? -11.898 -4.175 -10.765 1.00 94.56 190 SER A C 1
ATOM 1329 O O . SER A 1 190 ? -11.381 -3.142 -10.368 1.00 94.56 190 SER A O 1
ATOM 1331 N N . ASP A 1 191 ? -12.352 -4.334 -12.005 1.00 94.75 191 ASP A N 1
ATOM 1332 C CA . ASP A 1 191 ? -12.419 -3.229 -12.965 1.00 94.75 191 ASP A CA 1
ATOM 1333 C C . ASP A 1 191 ? -13.230 -2.063 -12.372 1.00 94.75 191 ASP A C 1
ATOM 1335 O O . ASP A 1 191 ? -14.416 -2.234 -12.063 1.00 94.75 191 ASP A O 1
ATOM 1339 N N . LEU A 1 192 ? -12.576 -0.923 -12.147 1.00 94.94 192 LEU A N 1
ATOM 1340 C CA . LEU A 1 192 ? -13.191 0.268 -11.560 1.00 94.94 192 LEU A CA 1
ATOM 1341 C C . LEU A 1 192 ? -13.840 1.110 -12.662 1.00 94.94 192 LEU A C 1
ATOM 1343 O O . LEU A 1 192 ? -13.279 1.290 -13.743 1.00 94.94 192 LEU A O 1
ATOM 1347 N N . ALA A 1 193 ? -15.037 1.641 -12.409 1.00 94.12 193 ALA A N 1
ATOM 1348 C CA . ALA A 1 193 ? -15.819 2.317 -13.444 1.00 94.12 193 ALA A CA 1
ATOM 1349 C C . ALA A 1 193 ? -15.193 3.654 -13.867 1.00 94.12 193 ALA A C 1
ATOM 1351 O O . ALA A 1 193 ? -15.353 4.079 -15.013 1.00 94.12 193 ALA A O 1
ATOM 1352 N N . ASP A 1 194 ? -14.481 4.307 -12.950 1.00 94.00 194 ASP A N 1
ATOM 1353 C CA . ASP A 1 194 ? -13.693 5.515 -13.195 1.00 94.00 194 ASP A CA 1
ATOM 1354 C C . ASP A 1 194 ? -12.210 5.229 -13.498 1.00 94.00 194 ASP A C 1
ATOM 1356 O O . ASP A 1 194 ? -11.443 6.160 -13.756 1.00 94.00 194 ASP A O 1
ATOM 1360 N N . SER A 1 195 ? -11.827 3.948 -13.517 1.00 96.44 195 SER A N 1
ATOM 1361 C CA . SER A 1 195 ? -10.460 3.461 -13.689 1.00 96.44 195 SER A CA 1
ATOM 1362 C C . SER A 1 195 ? -9.453 4.021 -12.678 1.00 96.44 195 SER A C 1
ATOM 1364 O O . SER A 1 195 ? -8.268 4.151 -13.000 1.00 96.44 195 SER A O 1
ATOM 1366 N N . GLU A 1 196 ? -9.883 4.349 -11.457 1.00 95.44 196 GLU A N 1
ATOM 1367 C CA . GLU A 1 196 ? -9.018 4.971 -10.456 1.00 95.44 196 GLU A CA 1
ATOM 1368 C C . GLU A 1 196 ? -9.309 4.472 -9.027 1.00 95.44 196 GLU A C 1
ATOM 1370 O O . GLU A 1 196 ? -10.443 4.382 -8.581 1.00 95.44 196 GLU A O 1
ATOM 1375 N N . LEU A 1 197 ? -8.249 4.191 -8.267 1.00 96.25 197 LEU A N 1
ATOM 1376 C CA . LEU A 1 197 ? -8.268 4.073 -6.812 1.00 96.25 197 LEU A CA 1
ATOM 1377 C C . LEU A 1 197 ? -7.349 5.160 -6.245 1.00 96.25 197 LEU A C 1
ATOM 1379 O O . LEU A 1 197 ? -6.120 5.017 -6.236 1.00 96.25 197 LEU A O 1
ATOM 1383 N N . SER A 1 198 ? -7.942 6.270 -5.803 1.00 94.56 198 SER A N 1
ATOM 1384 C CA . SER A 1 198 ? -7.220 7.520 -5.572 1.00 94.56 198 SER A CA 1
ATOM 1385 C C . SER A 1 198 ? -7.044 7.846 -4.078 1.00 94.56 198 SER A C 1
ATOM 1387 O O . SER A 1 198 ? -7.944 8.277 -3.354 1.00 94.56 198 SER A O 1
ATOM 1389 N N . PHE A 1 199 ? -5.809 7.728 -3.603 1.00 93.06 199 PHE A N 1
ATOM 1390 C CA . PHE A 1 199 ? -5.387 8.023 -2.233 1.00 93.06 199 PHE A CA 1
ATOM 1391 C C . PHE A 1 199 ? -4.872 9.468 -2.114 1.00 93.06 199 PHE A C 1
ATOM 1393 O O . PHE A 1 199 ? -3.726 9.736 -1.737 1.00 93.06 199 PHE A O 1
ATOM 1400 N N . ARG A 1 200 ? -5.709 10.445 -2.493 1.00 78.88 200 ARG A N 1
ATOM 1401 C CA . ARG A 1 200 ? -5.303 11.862 -2.683 1.00 78.88 200 ARG A CA 1
ATOM 1402 C C . ARG A 1 200 ? -4.828 12.564 -1.414 1.00 78.88 200 ARG A C 1
ATOM 1404 O O . ARG A 1 200 ? -4.112 13.559 -1.508 1.00 78.88 200 ARG A O 1
ATOM 1411 N N . ALA A 1 201 ? -5.241 12.078 -0.251 1.00 76.81 201 ALA A N 1
ATOM 1412 C CA . ALA A 1 201 ? -4.848 12.631 1.039 1.00 76.81 201 ALA A CA 1
ATOM 1413 C C . ALA A 1 201 ? -3.602 11.953 1.634 1.00 76.81 201 ALA A C 1
ATOM 1415 O O . ALA A 1 201 ? -3.024 12.460 2.594 1.00 76.81 201 ALA A O 1
ATOM 1416 N N . THR A 1 202 ? -3.154 10.834 1.058 1.00 78.88 202 THR A N 1
ATOM 1417 C CA . THR A 1 202 ? -2.022 10.076 1.583 1.00 78.88 202 THR A CA 1
ATOM 1418 C C . THR A 1 202 ? -0.699 10.747 1.224 1.00 78.88 202 THR A C 1
ATOM 1420 O O . THR A 1 202 ? -0.267 10.750 0.069 1.00 78.88 202 THR A O 1
ATOM 1423 N N . THR A 1 203 ? -0.033 11.277 2.251 1.00 72.56 203 THR A N 1
ATOM 1424 C CA . THR A 1 203 ? 1.342 11.802 2.197 1.00 72.56 203 THR A CA 1
ATOM 1425 C C . THR A 1 203 ? 2.372 10.835 2.789 1.00 72.56 203 THR A C 1
ATOM 1427 O O . THR A 1 203 ? 3.563 10.995 2.542 1.00 72.56 203 THR A O 1
ATOM 1430 N N . GLY A 1 204 ? 1.922 9.827 3.549 1.00 83.12 204 GLY A N 1
ATOM 1431 C CA . GLY A 1 204 ? 2.743 8.738 4.078 1.00 83.12 204 GLY A CA 1
ATOM 1432 C C . GLY A 1 204 ? 2.900 7.601 3.068 1.00 83.12 204 GLY A C 1
ATOM 1433 O O . GLY A 1 204 ? 3.658 7.711 2.105 1.00 83.12 204 GLY A O 1
ATOM 1434 N N . SER A 1 205 ? 2.182 6.497 3.275 1.00 88.00 205 SER A N 1
ATOM 1435 C CA . SER A 1 205 ? 2.239 5.333 2.383 1.00 88.00 205 SER A CA 1
ATOM 1436 C C . SER A 1 205 ? 0.926 4.557 2.340 1.00 88.00 205 SER A C 1
ATOM 1438 O O . SER A 1 205 ? 0.254 4.433 3.363 1.00 88.00 205 SER A O 1
ATOM 1440 N N . ILE A 1 206 ? 0.629 3.965 1.185 1.00 93.94 206 ILE A N 1
ATOM 1441 C CA . ILE A 1 206 ? -0.362 2.898 1.000 1.00 93.94 206 ILE A CA 1
ATOM 1442 C C . ILE A 1 206 ? 0.384 1.577 0.784 1.00 93.94 206 ILE A C 1
ATOM 1444 O O . ILE A 1 206 ? 1.373 1.530 0.043 1.00 93.94 206 ILE A O 1
ATOM 1448 N N . SER A 1 207 ? -0.075 0.508 1.437 1.00 96.56 207 SER A N 1
ATOM 1449 C CA . SER A 1 207 ? 0.522 -0.822 1.301 1.00 96.56 207 SER A CA 1
ATOM 1450 C C . SER A 1 207 ? -0.525 -1.884 0.999 1.00 96.56 207 SER A C 1
ATOM 1452 O O . SER A 1 207 ? -1.524 -1.989 1.707 1.00 96.56 207 SER A O 1
ATOM 1454 N N . PHE A 1 208 ? -0.232 -2.713 -0.000 1.00 98.38 208 PHE A N 1
ATOM 1455 C CA . PHE A 1 208 ? -0.959 -3.934 -0.326 1.00 98.38 208 PHE A CA 1
ATOM 1456 C C . PHE A 1 208 ? -0.010 -5.123 -0.162 1.00 98.38 208 PHE A C 1
ATOM 1458 O O . PHE A 1 208 ? 1.026 -5.202 -0.825 1.00 98.38 208 PHE A O 1
ATOM 1465 N N . LYS A 1 209 ? -0.332 -6.048 0.736 1.00 98.25 209 LYS A N 1
ATOM 1466 C CA . LYS A 1 209 ? 0.466 -7.245 0.998 1.00 98.25 209 LYS A CA 1
ATOM 1467 C C . LYS A 1 209 ? -0.407 -8.481 0.834 1.00 98.25 209 LYS A C 1
ATOM 1469 O O . LYS A 1 209 ? -1.104 -8.849 1.765 1.00 98.25 209 LYS A O 1
ATOM 1474 N N . ALA A 1 210 ? -0.366 -9.083 -0.347 1.00 97.00 210 ALA A 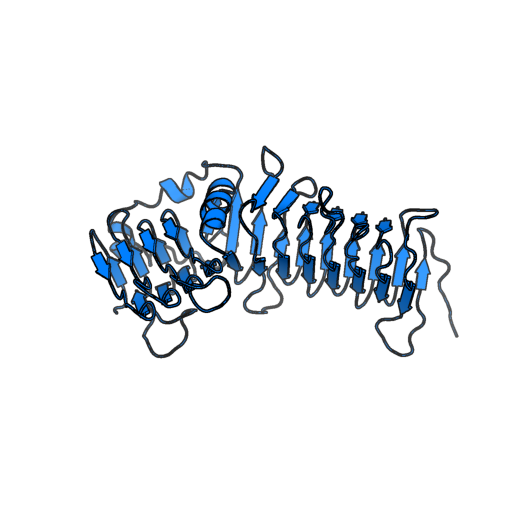N 1
ATOM 1475 C CA . ALA A 1 210 ? -0.844 -10.444 -0.582 1.00 97.00 210 ALA A CA 1
ATOM 1476 C C . ALA A 1 210 ? 0.210 -11.463 -0.093 1.00 97.00 210 ALA A C 1
ATOM 1478 O O . ALA A 1 210 ? 1.356 -11.073 0.154 1.00 97.00 210 ALA A O 1
ATOM 1479 N N . ASP A 1 211 ? -0.148 -12.748 0.029 1.00 96.31 211 ASP A N 1
ATOM 1480 C CA . ASP A 1 211 ? 0.741 -13.818 0.544 1.00 96.31 211 ASP A CA 1
ATOM 1481 C C . ASP A 1 211 ? 1.374 -13.426 1.897 1.00 96.31 211 ASP A C 1
ATOM 1483 O O . ASP A 1 211 ? 2.587 -13.529 2.124 1.00 96.31 211 ASP A O 1
ATOM 1487 N N . ALA A 1 212 ? 0.571 -12.854 2.803 1.00 94.81 212 ALA A N 1
ATOM 1488 C CA . ALA A 1 212 ? 1.091 -12.305 4.052 1.00 94.81 212 ALA A CA 1
ATOM 1489 C C . ALA A 1 212 ? 1.704 -13.372 4.969 1.00 94.81 212 ALA A C 1
ATOM 1491 O O . ALA A 1 212 ? 2.618 -13.043 5.743 1.00 94.81 212 ALA A O 1
ATOM 1492 N N . ASP A 1 213 ? 1.233 -14.617 4.847 1.00 93.25 213 ASP A N 1
ATOM 1493 C CA . ASP A 1 213 ? 1.713 -15.796 5.565 1.00 93.25 213 ASP A CA 1
ATOM 1494 C C . ASP A 1 213 ? 2.924 -16.477 4.908 1.00 93.25 213 ASP A C 1
ATOM 1496 O O . ASP A 1 213 ? 3.567 -17.316 5.546 1.00 93.25 213 ASP A O 1
ATOM 1500 N N . ARG A 1 214 ? 3.297 -16.052 3.691 1.00 94.75 214 ARG A N 1
ATOM 1501 C CA . ARG A 1 214 ? 4.413 -16.592 2.904 1.00 94.75 214 ARG A CA 1
ATOM 1502 C C . ARG A 1 214 ? 4.255 -18.081 2.610 1.00 94.75 214 ARG A C 1
ATOM 1504 O O . ARG A 1 214 ? 5.245 -18.819 2.592 1.00 94.75 214 ARG A O 1
ATOM 1511 N N . SER A 1 215 ? 3.024 -18.528 2.395 1.00 93.88 215 SER A N 1
ATOM 1512 C CA . SER A 1 215 ? 2.719 -19.885 1.946 1.00 93.88 215 SER A CA 1
ATOM 1513 C C . SER A 1 215 ? 3.239 -20.165 0.529 1.00 93.88 215 SER A C 1
ATOM 1515 O O . SER A 1 215 ? 3.351 -21.329 0.135 1.00 93.88 215 SER A O 1
ATOM 1517 N N . GLY A 1 216 ? 3.600 -19.115 -0.221 1.00 93.31 216 GLY A N 1
ATOM 1518 C CA . GLY A 1 216 ? 3.933 -19.214 -1.641 1.00 93.31 216 GLY A CA 1
ATOM 1519 C C . GLY A 1 216 ? 2.678 -19.229 -2.516 1.00 93.31 216 GLY A C 1
ATOM 1520 O O . GLY A 1 216 ? 2.726 -19.681 -3.660 1.00 93.31 216 GLY A O 1
ATOM 1521 N N . ALA A 1 217 ? 1.557 -18.763 -1.964 1.00 88.81 217 ALA A N 1
ATOM 1522 C CA . ALA A 1 217 ? 0.280 -18.578 -2.627 1.00 88.81 217 ALA A CA 1
ATOM 1523 C C . ALA A 1 217 ? -0.309 -17.233 -2.176 1.00 88.81 217 ALA A C 1
ATOM 1525 O O . ALA A 1 217 ? -0.173 -16.844 -1.025 1.00 88.81 217 ALA A O 1
ATOM 1526 N N . GLY A 1 218 ? -0.935 -16.501 -3.095 1.00 94.31 218 GLY A N 1
ATOM 1527 C CA . GLY A 1 218 ? -1.454 -15.161 -2.822 1.00 94.31 218 GLY A CA 1
ATOM 1528 C C . GLY A 1 218 ? -0.942 -14.132 -3.820 1.00 94.31 218 GLY A C 1
ATOM 1529 O O . GLY A 1 218 ? 0.260 -13.888 -3.962 1.00 94.31 218 GLY A O 1
ATOM 1530 N N . ALA A 1 219 ? -1.862 -13.532 -4.555 1.00 97.19 219 ALA A N 1
ATOM 1531 C CA . ALA A 1 219 ? -1.578 -12.601 -5.623 1.00 97.19 219 ALA A CA 1
ATOM 1532 C C . ALA A 1 219 ? -2.190 -11.229 -5.351 1.00 97.19 219 ALA A C 1
ATOM 1534 O O . ALA A 1 219 ? -3.316 -11.103 -4.873 1.00 97.19 219 ALA A O 1
ATOM 1535 N N . PHE A 1 220 ? -1.461 -10.190 -5.748 1.00 98.69 220 PHE A N 1
ATOM 1536 C CA . PHE A 1 220 ? -2.050 -8.885 -6.005 1.00 98.69 220 PHE A CA 1
ATOM 1537 C C . PHE A 1 220 ? -2.469 -8.806 -7.476 1.00 98.69 220 PHE A C 1
ATOM 1539 O O . PHE A 1 220 ? -1.645 -9.042 -8.367 1.00 98.69 220 PHE A O 1
ATOM 1546 N N . SER A 1 221 ? -3.721 -8.442 -7.754 1.00 98.38 221 SER A N 1
ATOM 1547 C CA . SER A 1 221 ? -4.207 -8.254 -9.127 1.00 98.38 221 SER A CA 1
ATOM 1548 C C . SER A 1 221 ? -5.178 -7.084 -9.262 1.00 98.38 221 SER A C 1
ATOM 1550 O O . SER A 1 221 ? -5.980 -6.823 -8.370 1.00 98.38 221 SER A O 1
ATOM 1552 N N . MET A 1 222 ? -5.120 -6.390 -10.397 1.00 98.25 222 MET A N 1
ATOM 1553 C CA . MET A 1 222 ? -6.064 -5.337 -10.782 1.00 98.25 222 MET A CA 1
ATOM 1554 C C . MET A 1 222 ? -6.227 -5.282 -12.304 1.00 98.25 222 MET A C 1
ATOM 1556 O O . MET A 1 222 ? -5.447 -5.902 -13.034 1.00 98.25 222 MET A O 1
ATOM 1560 N N . ASN A 1 223 ? -7.209 -4.525 -12.804 1.00 97.00 223 ASN A N 1
ATOM 1561 C CA . ASN A 1 223 ? -7.284 -4.243 -14.235 1.00 97.00 223 ASN A CA 1
ATOM 1562 C C . ASN A 1 223 ? -6.050 -3.441 -14.681 1.00 97.00 223 ASN A C 1
ATOM 1564 O O . ASN A 1 223 ? -5.632 -2.486 -14.031 1.00 97.00 223 ASN A O 1
ATOM 1568 N N . VAL A 1 224 ? -5.481 -3.812 -15.828 1.00 95.94 224 VAL A N 1
ATOM 1569 C CA . VAL A 1 224 ? -4.309 -3.154 -16.420 1.00 95.94 224 VAL A CA 1
ATOM 1570 C C . VAL A 1 224 ? -4.532 -1.676 -16.773 1.00 95.94 224 VAL A C 1
ATOM 1572 O O . VAL A 1 224 ? -3.570 -0.919 -16.899 1.00 95.94 224 VAL A O 1
ATOM 1575 N N . LYS A 1 225 ? -5.793 -1.264 -16.946 1.00 96.50 225 LYS A N 1
ATOM 1576 C CA . LYS A 1 225 ? -6.188 0.114 -17.269 1.00 96.50 225 LYS A CA 1
ATOM 1577 C C . LYS A 1 225 ? -6.451 0.979 -16.042 1.00 96.50 225 LYS A C 1
ATOM 1579 O O . LYS A 1 225 ? -6.440 2.200 -16.182 1.00 96.50 225 LYS A O 1
ATOM 1584 N N . ASP A 1 226 ? -6.661 0.364 -14.885 1.00 98.12 226 ASP A N 1
ATOM 1585 C CA . ASP A 1 226 ? -6.960 1.095 -13.663 1.00 98.12 226 ASP A CA 1
ATOM 1586 C C . ASP A 1 226 ? -5.687 1.700 -13.085 1.00 98.12 226 ASP A C 1
ATOM 1588 O O . ASP A 1 226 ? -4.587 1.153 -13.226 1.00 98.12 226 ASP A O 1
ATOM 1592 N N . THR A 1 227 ? -5.843 2.840 -12.423 1.00 98.31 227 THR A N 1
ATOM 1593 C CA . THR A 1 227 ? -4.753 3.583 -11.803 1.00 98.31 227 THR A CA 1
ATOM 1594 C C . THR A 1 227 ? -4.876 3.553 -10.288 1.00 98.31 227 THR A C 1
ATOM 1596 O O . THR A 1 227 ? -5.923 3.869 -9.744 1.00 98.31 227 THR A O 1
ATOM 1599 N N . ILE A 1 228 ? -3.792 3.219 -9.589 1.00 98.19 228 ILE A N 1
ATOM 1600 C CA . ILE A 1 228 ? -3.646 3.539 -8.165 1.00 98.19 228 ILE A CA 1
ATOM 1601 C C . ILE A 1 228 ? -2.810 4.804 -8.062 1.00 98.19 228 ILE A C 1
ATOM 1603 O O . ILE A 1 228 ? -1.662 4.825 -8.527 1.00 98.19 228 ILE A O 1
ATOM 1607 N N . SER A 1 229 ? -3.344 5.840 -7.418 1.00 96.56 229 SER A N 1
ATOM 1608 C CA . SER A 1 229 ? -2.613 7.091 -7.231 1.00 96.56 229 SER A CA 1
ATOM 1609 C C . SER A 1 229 ? -2.544 7.566 -5.789 1.00 96.56 229 SER A C 1
ATOM 1611 O O . SER A 1 229 ? -3.429 7.322 -4.978 1.00 96.56 229 SER A O 1
ATOM 1613 N N . THR A 1 230 ? -1.467 8.280 -5.470 1.00 95.38 230 THR A N 1
ATOM 1614 C CA . THR A 1 230 ? -1.294 9.033 -4.218 1.00 95.38 230 THR A CA 1
ATOM 1615 C C . THR A 1 230 ? -0.885 10.471 -4.547 1.00 95.38 230 THR A C 1
ATOM 1617 O O . THR A 1 230 ? -0.600 10.799 -5.701 1.00 95.38 230 THR A O 1
ATOM 1620 N N . ASN A 1 231 ? -0.821 11.351 -3.546 1.00 91.88 231 ASN A N 1
ATOM 1621 C CA . ASN A 1 231 ? -0.323 12.721 -3.710 1.00 91.88 231 ASN A CA 1
ATOM 1622 C C . ASN A 1 231 ? 1.039 12.913 -3.019 1.00 91.88 231 ASN A C 1
ATOM 1624 O O . ASN A 1 231 ? 1.173 13.709 -2.091 1.00 91.88 231 ASN A O 1
ATOM 1628 N N . GLY A 1 232 ? 2.043 12.147 -3.454 1.00 92.19 232 GLY A N 1
ATOM 1629 C CA . GLY A 1 232 ? 3.397 12.154 -2.890 1.00 92.19 232 GLY A CA 1
ATOM 1630 C C . GLY A 1 232 ? 3.660 11.027 -1.889 1.00 92.19 232 GLY A C 1
ATOM 1631 O O . GLY A 1 232 ? 4.818 10.767 -1.569 1.00 92.19 232 GLY A O 1
ATOM 1632 N N . GLY A 1 233 ? 2.618 10.328 -1.427 1.00 93.38 233 GLY A N 1
ATOM 1633 C CA . GLY A 1 233 ? 2.765 9.137 -0.594 1.00 93.38 233 GLY A CA 1
ATOM 1634 C C . GLY A 1 233 ? 3.368 7.956 -1.361 1.00 93.38 233 GLY A C 1
ATOM 1635 O O . GLY A 1 233 ? 3.159 7.806 -2.566 1.00 93.38 233 GLY A O 1
ATOM 1636 N N . ALA A 1 234 ? 4.109 7.096 -0.671 1.00 95.31 234 ALA A N 1
ATOM 1637 C CA . ALA A 1 234 ? 4.673 5.895 -1.280 1.00 95.31 234 ALA A CA 1
ATOM 1638 C C . ALA A 1 234 ? 3.595 4.837 -1.579 1.00 95.31 234 ALA A C 1
ATOM 1640 O O . ALA A 1 234 ? 2.626 4.703 -0.831 1.00 95.31 234 ALA A O 1
ATOM 1641 N N . ILE A 1 235 ? 3.798 4.057 -2.641 1.00 97.81 235 ILE A N 1
ATOM 1642 C CA . ILE A 1 235 ? 2.980 2.887 -2.986 1.00 97.81 235 ILE A CA 1
ATOM 1643 C C . ILE A 1 235 ? 3.846 1.639 -2.812 1.00 97.81 235 ILE A C 1
ATOM 1645 O O . ILE A 1 235 ? 4.889 1.516 -3.454 1.00 97.81 235 ILE A O 1
ATOM 1649 N N . SER A 1 236 ? 3.418 0.711 -1.959 1.00 98.19 236 SER A N 1
ATOM 1650 C CA . SER A 1 236 ? 4.094 -0.571 -1.749 1.00 98.19 236 SER A CA 1
ATOM 1651 C C . SER A 1 236 ? 3.144 -1.725 -2.040 1.00 98.19 236 SER A C 1
ATOM 1653 O O . SER A 1 236 ? 2.056 -1.791 -1.474 1.00 98.19 236 SER A O 1
ATOM 1655 N N . ILE A 1 237 ? 3.550 -2.647 -2.909 1.00 98.81 237 ILE A N 1
ATOM 1656 C CA . ILE A 1 237 ? 2.785 -3.846 -3.255 1.00 98.81 237 ILE A CA 1
ATOM 1657 C C . ILE A 1 237 ? 3.697 -5.063 -3.095 1.00 98.81 237 ILE A C 1
ATOM 1659 O O . ILE A 1 237 ? 4.815 -5.083 -3.605 1.00 98.81 237 ILE A O 1
ATOM 1663 N N . SER A 1 238 ? 3.232 -6.091 -2.395 1.00 98.69 238 SER A N 1
ATOM 1664 C CA . SER A 1 238 ? 3.956 -7.356 -2.238 1.00 98.69 238 SER A CA 1
ATOM 1665 C C . SER A 1 238 ? 3.014 -8.550 -2.339 1.00 98.69 238 SER A C 1
ATOM 1667 O O . SER A 1 238 ? 1.823 -8.418 -2.063 1.00 98.69 238 SER A O 1
ATOM 1669 N N . GLY A 1 239 ? 3.548 -9.694 -2.767 1.00 98.06 239 GLY A N 1
ATOM 1670 C CA . GLY A 1 239 ? 2.810 -10.952 -2.878 1.00 98.06 239 GLY A CA 1
ATOM 1671 C C . GLY A 1 239 ? 3.621 -12.047 -3.562 1.00 98.06 239 GLY A C 1
ATOM 1672 O O . GLY A 1 239 ? 4.770 -11.833 -3.958 1.00 98.06 239 GLY A O 1
ATOM 1673 N N . TYR A 1 240 ? 3.025 -13.222 -3.752 1.00 98.12 240 TYR A N 1
ATOM 1674 C CA . TYR A 1 240 ? 3.649 -14.277 -4.546 1.00 98.12 240 TYR A CA 1
ATOM 1675 C C . TYR A 1 240 ? 3.682 -13.889 -6.032 1.00 98.12 240 TYR A C 1
ATOM 1677 O O . TYR A 1 240 ? 4.739 -13.921 -6.670 1.00 98.12 240 TYR A O 1
ATOM 1685 N N . ARG A 1 241 ? 2.544 -13.410 -6.555 1.00 98.50 241 ARG A N 1
ATOM 1686 C CA . ARG A 1 241 ? 2.405 -12.807 -7.893 1.00 98.50 241 ARG A CA 1
ATOM 1687 C C . ARG A 1 241 ? 1.835 -11.395 -7.799 1.00 98.50 241 ARG A C 1
ATOM 1689 O O . ARG A 1 241 ? 0.968 -11.127 -6.976 1.00 98.50 241 ARG A O 1
ATOM 1696 N N . ILE A 1 242 ? 2.274 -10.508 -8.684 1.00 98.81 242 ILE A N 1
ATOM 1697 C CA . ILE A 1 242 ? 1.757 -9.145 -8.811 1.00 98.81 242 ILE A CA 1
ATOM 1698 C C . ILE A 1 242 ? 1.399 -8.890 -10.275 1.00 98.81 242 ILE A C 1
ATOM 1700 O O . ILE A 1 242 ? 2.244 -9.034 -11.158 1.00 98.81 242 ILE A O 1
ATOM 1704 N N . THR A 1 243 ? 0.152 -8.493 -10.521 1.00 98.62 243 THR A N 1
ATOM 1705 C CA . THR A 1 243 ? -0.321 -7.935 -11.796 1.00 98.62 243 THR A CA 1
ATOM 1706 C C . THR A 1 243 ? -0.963 -6.579 -11.525 1.00 98.62 243 THR A C 1
ATOM 1708 O O . THR A 1 243 ? -2.123 -6.497 -11.125 1.00 98.62 243 THR A O 1
ATOM 1711 N N . ALA A 1 244 ? -0.187 -5.516 -11.704 1.00 98.50 244 ALA A N 1
ATOM 1712 C CA . ALA A 1 244 ? -0.624 -4.139 -11.535 1.00 98.50 244 ALA A CA 1
ATOM 1713 C C . ALA A 1 244 ? -1.005 -3.496 -12.881 1.00 98.50 244 ALA A C 1
ATOM 1715 O O . ALA A 1 244 ? -0.452 -3.822 -13.935 1.00 98.50 244 ALA A O 1
ATOM 1716 N N . GLY A 1 245 ? -1.929 -2.542 -12.838 1.00 98.50 245 GLY A N 1
ATOM 1717 C CA . GLY A 1 245 ? -2.223 -1.660 -13.960 1.00 98.50 245 GLY A CA 1
ATOM 1718 C C . GLY A 1 245 ? -1.285 -0.470 -13.981 1.00 98.50 245 GLY A C 1
ATOM 1719 O O . GLY A 1 245 ? -0.078 -0.611 -14.213 1.00 98.50 245 GLY A O 1
ATOM 1720 N N . ILE A 1 246 ? -1.848 0.708 -13.756 1.00 98.75 246 ILE A N 1
ATOM 1721 C CA . ILE A 1 246 ? -1.129 1.972 -13.722 1.00 98.75 246 ILE A CA 1
ATOM 1722 C C . ILE A 1 246 ? -0.891 2.372 -12.261 1.00 98.75 246 ILE A C 1
ATOM 1724 O O . ILE A 1 246 ? -1.789 2.312 -11.432 1.00 98.75 246 ILE A O 1
ATOM 1728 N N . LEU A 1 247 ? 0.321 2.809 -11.929 1.00 98.62 247 LEU A N 1
ATOM 1729 C CA . LEU A 1 247 ? 0.677 3.307 -10.600 1.00 98.62 247 LEU A CA 1
ATOM 1730 C C . LEU A 1 247 ? 1.236 4.726 -10.711 1.00 98.62 247 LEU A C 1
ATOM 1732 O O . LEU A 1 247 ? 2.129 4.975 -11.525 1.00 98.62 247 LEU A O 1
ATOM 1736 N N . SER A 1 248 ? 0.732 5.650 -9.890 1.00 97.25 248 SER A N 1
ATOM 1737 C CA . SER A 1 248 ? 1.139 7.059 -9.892 1.00 97.25 248 SER A CA 1
ATOM 1738 C C . SER A 1 248 ? 1.293 7.622 -8.480 1.00 97.25 248 SER A C 1
ATOM 1740 O O . SER A 1 248 ? 0.328 8.085 -7.876 1.00 97.25 248 SER A O 1
ATOM 1742 N N . SER A 1 249 ? 2.516 7.675 -7.957 1.00 95.88 249 SER A N 1
ATOM 1743 C CA . SER A 1 249 ? 2.754 8.183 -6.595 1.00 95.88 249 SER A CA 1
ATOM 1744 C C . SER A 1 249 ? 2.913 9.706 -6.509 1.00 95.88 249 SER A C 1
ATOM 1746 O O . SER A 1 249 ? 3.027 10.255 -5.414 1.00 95.88 249 SER A O 1
ATOM 1748 N N . ASN A 1 250 ? 2.979 10.408 -7.648 1.00 94.44 250 ASN A N 1
ATOM 1749 C CA . ASN A 1 250 ? 3.134 11.867 -7.722 1.00 94.44 250 ASN A CA 1
ATOM 1750 C C . ASN A 1 250 ? 4.260 12.415 -6.816 1.00 94.44 250 ASN A C 1
ATOM 1752 O O . ASN A 1 250 ? 4.080 13.405 -6.103 1.00 94.44 250 ASN A O 1
ATOM 1756 N N . GLY A 1 251 ? 5.434 11.785 -6.841 1.00 93.19 251 GLY A N 1
ATOM 1757 C CA . GLY A 1 251 ? 6.622 12.184 -6.078 1.00 93.19 251 GLY A CA 1
ATOM 1758 C C . GLY A 1 251 ? 7.068 11.163 -5.030 1.00 93.19 251 GLY A C 1
ATOM 1759 O O . GLY A 1 251 ? 8.224 11.207 -4.619 1.00 93.19 251 GLY A O 1
ATOM 1760 N N . GLY A 1 252 ? 6.191 10.241 -4.620 1.00 94.81 252 GLY A N 1
ATOM 1761 C CA . GLY A 1 252 ? 6.517 9.178 -3.665 1.00 94.81 252 GLY A CA 1
ATOM 1762 C C . GLY A 1 252 ? 7.284 8.008 -4.288 1.00 94.81 252 GLY A C 1
ATOM 1763 O O . GLY A 1 252 ? 7.331 7.851 -5.508 1.00 94.81 252 GLY A O 1
ATOM 1764 N N . ASN A 1 253 ? 7.865 7.138 -3.462 1.00 96.81 253 ASN A N 1
ATOM 1765 C CA . ASN A 1 253 ? 8.473 5.897 -3.956 1.00 96.81 253 ASN A CA 1
ATOM 1766 C C . ASN A 1 253 ? 7.397 4.896 -4.406 1.00 96.81 253 ASN A C 1
ATOM 1768 O O . ASN A 1 253 ? 6.298 4.878 -3.851 1.00 96.81 253 ASN A O 1
ATOM 1772 N N . ILE A 1 254 ? 7.726 4.032 -5.364 1.00 98.56 254 ILE A N 1
ATOM 1773 C CA . ILE A 1 254 ? 6.880 2.899 -5.757 1.00 98.56 254 ILE A CA 1
ATOM 1774 C C . ILE A 1 254 ? 7.705 1.616 -5.661 1.00 98.56 254 ILE A C 1
ATOM 1776 O O . ILE A 1 254 ? 8.776 1.534 -6.256 1.00 98.56 254 ILE A O 1
ATOM 1780 N N . SER A 1 255 ? 7.218 0.623 -4.919 1.00 98.69 255 SER A N 1
ATOM 1781 C CA . SER A 1 255 ? 7.881 -0.675 -4.754 1.00 98.69 255 SER A CA 1
ATOM 1782 C C . SER A 1 255 ? 6.911 -1.821 -5.010 1.00 98.69 255 SER A C 1
ATOM 1784 O O . SER A 1 255 ? 5.856 -1.877 -4.382 1.00 98.69 255 SER A O 1
ATOM 1786 N N . LEU A 1 256 ? 7.271 -2.740 -5.906 1.00 98.81 256 LEU A N 1
ATOM 1787 C CA . LEU A 1 256 ? 6.541 -3.982 -6.164 1.00 98.81 256 LEU A CA 1
ATOM 1788 C C . LEU A 1 256 ? 7.483 -5.162 -5.922 1.00 98.81 256 LEU A C 1
ATOM 1790 O O . LEU A 1 256 ? 8.456 -5.337 -6.652 1.00 98.81 256 LEU A O 1
ATOM 1794 N N . THR A 1 257 ? 7.181 -5.996 -4.934 1.00 98.56 257 THR A N 1
ATOM 1795 C CA . THR A 1 257 ? 8.030 -7.132 -4.552 1.00 98.56 257 THR A CA 1
ATOM 1796 C C . THR A 1 257 ? 7.247 -8.435 -4.675 1.00 98.56 257 THR A C 1
ATOM 1798 O O . THR A 1 257 ? 6.514 -8.826 -3.766 1.00 98.56 257 THR A O 1
ATOM 1801 N N . GLY A 1 258 ? 7.400 -9.098 -5.821 1.00 98.12 258 GLY A N 1
ATOM 1802 C CA . GLY A 1 258 ? 6.833 -10.412 -6.111 1.00 98.12 258 GLY A CA 1
ATOM 1803 C C . GLY A 1 258 ? 7.832 -11.540 -5.846 1.00 98.12 258 GLY A C 1
ATOM 1804 O O . GLY A 1 258 ? 9.045 -11.373 -5.997 1.00 98.12 258 GLY A O 1
ATOM 1805 N N . GLN A 1 259 ? 7.349 -12.728 -5.482 1.00 97.31 259 GLN A N 1
ATOM 1806 C CA . GLN A 1 259 ? 8.215 -13.907 -5.354 1.00 97.31 259 GLN A CA 1
ATOM 1807 C C . GLN A 1 259 ? 8.377 -14.666 -6.677 1.00 97.31 259 GLN A C 1
ATOM 1809 O O . GLN A 1 259 ? 9.471 -15.159 -6.970 1.00 97.31 259 GLN A O 1
ATOM 1814 N N . GLU A 1 260 ? 7.332 -14.723 -7.496 1.00 97.50 260 GLU A N 1
ATOM 1815 C CA . GLU A 1 260 ? 7.332 -15.394 -8.793 1.00 97.50 260 GLU A CA 1
ATOM 1816 C C . GLU A 1 260 ? 7.287 -14.376 -9.937 1.00 97.50 260 GLU A C 1
ATOM 1818 O O . GLU A 1 260 ? 8.252 -14.231 -10.681 1.00 97.50 260 GLU A O 1
ATOM 1823 N N . SER A 1 261 ? 6.212 -13.609 -10.070 1.00 97.56 261 SER A N 1
ATOM 1824 C CA . SER A 1 261 ? 6.083 -12.640 -11.161 1.00 97.56 261 SER A CA 1
ATOM 1825 C C . SER A 1 261 ? 5.674 -11.272 -10.652 1.00 97.56 261 SER A C 1
ATOM 1827 O O . SER A 1 261 ? 4.734 -11.173 -9.866 1.00 97.56 261 SER A O 1
ATOM 1829 N N . THR A 1 262 ? 6.309 -10.233 -11.182 1.00 98.75 262 THR A N 1
ATOM 1830 C CA . THR A 1 262 ? 5.930 -8.838 -10.952 1.00 98.75 262 THR A CA 1
ATOM 1831 C C . THR A 1 262 ? 5.700 -8.155 -12.283 1.00 98.75 262 THR A C 1
ATOM 1833 O O . THR A 1 262 ? 6.652 -7.899 -13.014 1.00 98.75 262 THR A O 1
ATOM 1836 N N . ALA A 1 263 ? 4.442 -7.871 -12.601 1.00 98.56 263 ALA A N 1
ATOM 1837 C CA . ALA A 1 263 ? 4.046 -7.194 -13.824 1.00 98.56 263 ALA A CA 1
ATOM 1838 C C . ALA A 1 263 ? 3.302 -5.892 -13.511 1.00 98.56 263 ALA A C 1
ATOM 1840 O O . ALA A 1 263 ? 2.459 -5.862 -12.613 1.00 98.56 263 ALA A O 1
ATOM 1841 N N . ALA A 1 264 ? 3.588 -4.835 -14.267 1.00 98.50 264 ALA A N 1
ATOM 1842 C CA . ALA A 1 264 ? 2.841 -3.583 -14.228 1.00 98.50 264 ALA A CA 1
ATOM 1843 C C . ALA A 1 264 ? 2.694 -2.991 -15.633 1.00 98.50 264 ALA A C 1
ATOM 1845 O O . ALA A 1 264 ? 3.613 -3.087 -16.441 1.00 98.50 264 ALA A O 1
ATOM 1846 N N . SER A 1 265 ? 1.582 -2.320 -15.926 1.00 98.38 265 SER A N 1
ATOM 1847 C CA . SER A 1 265 ? 1.429 -1.642 -17.222 1.00 98.38 265 SER A CA 1
ATOM 1848 C C . SER A 1 265 ? 2.269 -0.365 -17.252 1.00 98.38 265 SER A C 1
ATOM 1850 O O . SER A 1 265 ? 3.249 -0.249 -17.987 1.00 98.38 265 SER A O 1
ATOM 1852 N N . LYS A 1 266 ? 1.952 0.600 -16.384 1.00 98.56 266 LYS A N 1
ATOM 1853 C CA . LYS A 1 266 ? 2.689 1.865 -16.297 1.00 98.56 266 LYS A CA 1
ATOM 1854 C C . LYS A 1 266 ? 2.981 2.214 -14.849 1.00 98.56 266 LYS A C 1
ATOM 1856 O O . LYS A 1 266 ? 2.094 2.177 -14.013 1.00 98.56 266 LYS A O 1
ATOM 1861 N N . ILE A 1 267 ? 4.197 2.655 -14.569 1.00 98.69 267 ILE A N 1
ATOM 1862 C CA . ILE A 1 267 ? 4.595 3.140 -13.252 1.00 98.69 267 ILE A CA 1
ATOM 1863 C C . ILE A 1 267 ? 5.168 4.541 -13.409 1.00 98.69 267 ILE A C 1
ATOM 1865 O O . ILE A 1 267 ? 6.060 4.762 -14.226 1.00 98.69 267 ILE A O 1
ATOM 1869 N N . SER A 1 268 ? 4.665 5.497 -12.634 1.00 97.62 268 SER A N 1
ATOM 1870 C CA . SER A 1 268 ? 5.223 6.840 -12.572 1.00 97.62 268 SER A CA 1
ATOM 1871 C C . SER A 1 268 ? 5.368 7.313 -11.137 1.00 97.62 268 SER A C 1
ATOM 1873 O O . SER A 1 268 ? 4.393 7.392 -10.393 1.00 97.62 268 SER A O 1
ATOM 1875 N N . SER A 1 269 ? 6.590 7.665 -10.759 1.00 96.75 269 SER A N 1
ATOM 1876 C CA . SER A 1 269 ? 6.869 8.314 -9.481 1.00 96.75 269 SER A CA 1
ATOM 1877 C C . SER A 1 269 ? 7.024 9.827 -9.605 1.00 96.75 269 SER A C 1
ATOM 1879 O O . SER A 1 269 ? 7.249 10.506 -8.605 1.00 96.75 269 SER A O 1
ATOM 1881 N N . THR A 1 270 ? 6.909 10.370 -10.817 1.00 94.94 270 THR A N 1
ATOM 1882 C CA . THR A 1 270 ? 7.105 11.789 -11.114 1.00 94.94 270 THR A CA 1
ATOM 1883 C C . THR A 1 270 ? 5.908 12.625 -10.670 1.00 94.94 270 THR A C 1
ATOM 1885 O O . THR A 1 270 ? 4.762 12.348 -11.014 1.00 94.94 270 THR A O 1
ATOM 1888 N N . ASN A 1 271 ? 6.175 13.702 -9.936 1.00 92.81 271 ASN A N 1
ATOM 1889 C CA . ASN A 1 271 ? 5.218 14.759 -9.654 1.00 92.81 271 ASN A CA 1
ATOM 1890 C C . ASN A 1 271 ? 5.261 15.796 -10.789 1.00 92.81 271 ASN A C 1
ATOM 1892 O O . ASN A 1 271 ? 6.263 16.504 -10.928 1.00 92.81 271 ASN A O 1
ATOM 1896 N N . PRO A 1 272 ? 4.185 15.954 -11.575 1.00 88.31 272 PRO A N 1
ATOM 1897 C CA . PRO A 1 272 ? 4.185 16.869 -12.714 1.00 88.31 272 PRO A CA 1
ATOM 1898 C C . PRO A 1 272 ? 4.170 18.351 -12.310 1.00 88.31 272 PRO A C 1
ATOM 1900 O O . PRO A 1 272 ? 4.417 19.210 -13.149 1.00 88.31 272 PRO A O 1
ATOM 1903 N N . ARG A 1 273 ? 3.850 18.676 -11.049 1.00 89.25 273 ARG A N 1
ATOM 1904 C CA . ARG A 1 273 ? 3.771 20.062 -10.562 1.00 89.25 273 ARG A CA 1
ATOM 1905 C C . ARG A 1 273 ? 5.103 20.560 -10.018 1.00 89.25 273 ARG A C 1
ATOM 1907 O O . ARG A 1 273 ? 5.480 21.692 -10.290 1.00 89.25 273 ARG A O 1
ATOM 1914 N N . SER A 1 274 ? 5.787 19.738 -9.226 1.00 88.81 274 SER A N 1
ATOM 1915 C CA . SER A 1 274 ? 7.065 20.100 -8.597 1.00 88.81 274 SER A CA 1
ATOM 1916 C C . SER A 1 274 ? 8.285 19.610 -9.377 1.00 88.81 274 SER A C 1
ATOM 1918 O O . SER A 1 274 ? 9.397 20.041 -9.086 1.00 88.81 274 SER A O 1
ATOM 1920 N N . GLY A 1 275 ? 8.110 18.669 -10.310 1.00 87.25 275 GLY A N 1
ATOM 1921 C CA . GLY A 1 275 ? 9.220 17.970 -10.954 1.00 87.25 275 GLY A CA 1
ATOM 1922 C C . GLY A 1 275 ? 9.987 17.047 -10.000 1.00 87.25 275 GLY A C 1
ATOM 1923 O O . GLY A 1 275 ? 11.072 16.590 -10.335 1.00 87.25 275 GLY A O 1
ATOM 1924 N N . THR A 1 276 ? 9.486 16.771 -8.793 1.00 90.25 276 THR A N 1
ATOM 1925 C CA . THR A 1 276 ? 10.111 15.793 -7.887 1.00 90.25 276 THR A CA 1
ATOM 1926 C C . THR A 1 276 ? 9.693 14.381 -8.268 1.00 90.25 276 THR A C 1
ATOM 1928 O O . THR A 1 276 ? 8.542 14.168 -8.630 1.00 90.25 276 THR A O 1
ATOM 1931 N N . SER A 1 277 ? 10.574 13.400 -8.136 1.00 93.69 277 SER A N 1
ATOM 1932 C CA . SER A 1 277 ? 10.261 11.991 -8.372 1.00 93.69 277 SER A CA 1
ATOM 1933 C C . SER A 1 277 ? 10.848 11.101 -7.281 1.00 93.69 277 SER A C 1
ATOM 1935 O O . SER A 1 277 ? 11.936 11.372 -6.768 1.00 93.69 277 SER A O 1
ATOM 1937 N N . GLY A 1 278 ? 10.105 10.055 -6.920 1.00 95.19 278 GLY A N 1
ATOM 1938 C CA . GLY A 1 278 ? 10.563 9.008 -6.006 1.00 95.19 278 GLY A CA 1
ATOM 1939 C C . GLY A 1 278 ? 11.258 7.861 -6.739 1.00 95.19 278 GLY A C 1
ATOM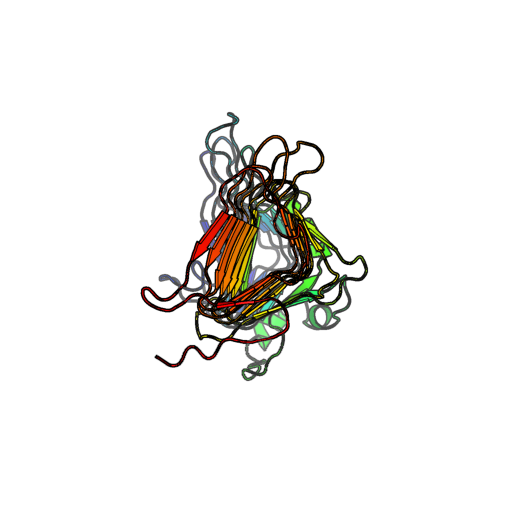 1940 O O . GLY A 1 278 ? 11.192 7.750 -7.962 1.00 95.19 278 GLY A O 1
ATOM 1941 N N . ASN A 1 279 ? 11.915 6.975 -5.999 1.00 97.00 279 ASN A N 1
ATOM 1942 C CA . ASN A 1 279 ? 12.512 5.767 -6.568 1.00 97.00 279 ASN A CA 1
ATOM 1943 C C . ASN A 1 279 ? 11.432 4.757 -6.982 1.00 97.00 279 ASN A C 1
ATOM 1945 O O . ASN A 1 279 ? 10.364 4.690 -6.370 1.00 97.00 279 ASN A O 1
ATOM 1949 N N . ILE A 1 280 ? 11.747 3.939 -7.984 1.00 98.69 280 ILE A N 1
ATOM 1950 C CA . ILE A 1 280 ? 10.913 2.827 -8.438 1.00 98.69 280 ILE A CA 1
ATOM 1951 C C . ILE A 1 280 ? 11.708 1.527 -8.290 1.00 98.69 280 ILE A C 1
ATOM 1953 O O . ILE A 1 280 ? 12.802 1.413 -8.843 1.00 98.69 280 ILE A O 1
ATOM 1957 N N . LEU A 1 281 ? 11.154 0.560 -7.557 1.00 98.75 281 LEU A N 1
ATOM 1958 C CA . LEU A 1 281 ? 11.726 -0.769 -7.333 1.00 98.75 281 LEU A CA 1
ATOM 1959 C C . LEU A 1 281 ? 10.736 -1.853 -7.773 1.00 98.75 281 LEU A C 1
ATOM 1961 O O . LEU A 1 281 ? 9.604 -1.877 -7.295 1.00 98.75 281 LEU A O 1
ATOM 1965 N N . LEU A 1 282 ? 11.159 -2.76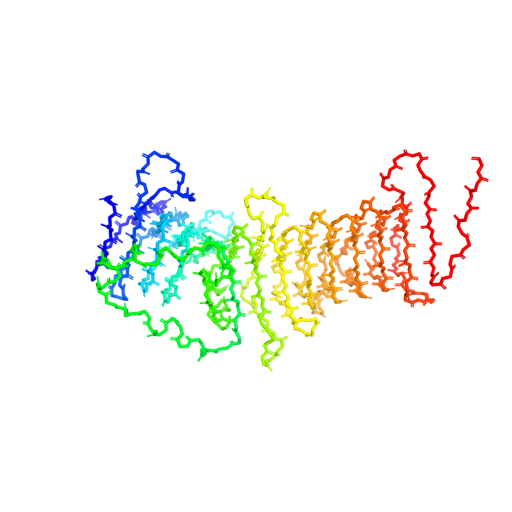7 -8.646 1.00 98.81 282 LEU A N 1
ATOM 1966 C CA . LEU A 1 282 ? 10.412 -3.987 -8.965 1.00 98.81 282 LEU A CA 1
ATOM 1967 C C . LEU A 1 282 ? 11.305 -5.200 -8.731 1.00 98.81 282 LEU A C 1
ATOM 1969 O O . LEU A 1 282 ? 12.429 -5.238 -9.226 1.00 98.81 282 LEU A O 1
ATOM 1973 N N . GLU A 1 283 ? 10.790 -6.212 -8.043 1.00 98.69 283 GLU A N 1
ATOM 1974 C CA . GLU A 1 283 ? 11.509 -7.458 -7.770 1.00 98.69 283 GLU A CA 1
ATOM 1975 C C . GLU A 1 283 ? 10.632 -8.674 -8.069 1.00 98.69 283 GLU A C 1
ATOM 1977 O O . GLU A 1 283 ? 9.428 -8.642 -7.820 1.00 98.69 283 GLU A O 1
ATOM 1982 N N . GLY A 1 284 ? 11.217 -9.746 -8.606 1.00 98.25 284 GLY A N 1
ATOM 1983 C CA . GLY A 1 284 ? 10.493 -10.964 -8.984 1.00 98.25 284 GLY A CA 1
ATOM 1984 C C . GLY A 1 284 ? 11.416 -12.077 -9.467 1.00 98.25 284 GLY A C 1
ATOM 1985 O O . GLY A 1 284 ? 12.587 -11.833 -9.757 1.00 98.25 284 GLY A O 1
ATOM 1986 N N . LEU A 1 285 ? 10.911 -13.311 -9.598 1.00 97.88 285 LEU A N 1
ATOM 1987 C CA . LEU A 1 285 ? 11.604 -14.290 -10.446 1.00 97.88 285 LEU A CA 1
ATOM 1988 C C . LEU A 1 285 ? 11.573 -13.788 -11.896 1.00 97.88 285 LEU A C 1
ATOM 1990 O O . LEU A 1 285 ? 12.618 -13.722 -12.535 1.00 97.88 285 LEU A O 1
ATOM 1994 N N . ASN A 1 286 ? 10.408 -13.331 -12.356 1.00 98.38 286 ASN A N 1
ATOM 1995 C CA . ASN A 1 286 ? 10.245 -12.595 -13.604 1.00 98.38 286 ASN A CA 1
ATOM 1996 C C . ASN A 1 286 ? 9.673 -11.199 -13.324 1.00 98.38 286 ASN A C 1
ATOM 1998 O O . ASN A 1 286 ? 8.767 -11.053 -12.500 1.00 98.38 286 ASN A O 1
ATOM 2002 N N . VAL A 1 287 ? 10.181 -10.181 -14.016 1.00 98.75 287 VAL A N 1
ATOM 2003 C CA . VAL A 1 287 ? 9.718 -8.791 -13.895 1.00 98.75 287 VAL A CA 1
ATOM 2004 C C . VAL A 1 287 ? 9.321 -8.271 -15.271 1.00 98.75 287 VAL A C 1
ATOM 2006 O O . VAL A 1 287 ? 10.079 -8.426 -16.224 1.00 98.75 287 VAL A O 1
ATOM 2009 N N . ALA A 1 288 ? 8.152 -7.643 -15.375 1.00 98.56 288 ALA A N 1
ATOM 2010 C CA . ALA A 1 288 ? 7.647 -7.041 -16.602 1.00 98.56 288 ALA A CA 1
ATOM 2011 C C . ALA A 1 288 ? 7.078 -5.638 -16.348 1.00 98.56 288 ALA A C 1
ATOM 2013 O O . ALA A 1 288 ? 6.286 -5.441 -15.426 1.00 98.56 288 ALA A O 1
ATOM 2014 N N . ALA A 1 289 ? 7.444 -4.661 -17.177 1.00 98.25 289 ALA A N 1
ATOM 2015 C CA . ALA A 1 289 ? 6.789 -3.355 -17.176 1.00 98.25 289 ALA A CA 1
ATOM 2016 C C . ALA A 1 289 ? 6.738 -2.729 -18.573 1.00 98.25 289 ALA A C 1
ATOM 2018 O O . ALA A 1 289 ? 7.761 -2.690 -19.259 1.00 98.25 289 ALA A O 1
ATOM 2019 N N . ASP A 1 290 ? 5.595 -2.169 -18.986 1.00 98.31 290 ASP A N 1
ATOM 2020 C CA . ASP A 1 290 ? 5.510 -1.523 -20.308 1.00 98.31 290 ASP A CA 1
ATOM 2021 C C . ASP A 1 290 ? 6.130 -0.120 -20.285 1.00 98.31 290 ASP A C 1
ATOM 2023 O O . ASP A 1 290 ? 6.836 0.287 -21.214 1.00 98.31 290 ASP A O 1
ATOM 2027 N N . LYS A 1 291 ? 5.900 0.642 -19.210 1.00 98.25 291 LYS A N 1
ATOM 2028 C CA . LYS A 1 291 ? 6.457 1.990 -19.054 1.00 98.25 291 LYS A CA 1
ATOM 2029 C C . LYS A 1 291 ? 6.792 2.331 -17.609 1.00 98.25 291 LYS A C 1
ATOM 2031 O O . LYS A 1 291 ? 5.937 2.237 -16.736 1.00 98.25 291 LYS A O 1
ATOM 2036 N N . ILE A 1 292 ? 7.997 2.845 -17.386 1.00 98.44 292 ILE A N 1
ATOM 2037 C CA . ILE A 1 292 ? 8.457 3.360 -16.095 1.00 98.44 292 ILE A CA 1
ATOM 2038 C C . ILE A 1 292 ? 8.947 4.804 -16.248 1.00 98.44 292 ILE A C 1
ATOM 2040 O O . ILE A 1 292 ? 9.746 5.109 -17.132 1.00 98.44 292 ILE A O 1
ATOM 2044 N N . ASP A 1 293 ? 8.478 5.699 -15.383 1.00 96.75 293 ASP A N 1
ATOM 2045 C CA . ASP A 1 293 ? 8.841 7.117 -15.385 1.00 96.75 293 ASP A CA 1
ATOM 2046 C C . ASP A 1 293 ? 9.151 7.627 -13.970 1.00 96.75 293 ASP A C 1
ATOM 2048 O O . ASP A 1 293 ? 8.252 7.844 -13.157 1.00 96.75 293 ASP A O 1
ATOM 2052 N N . ALA A 1 294 ? 10.436 7.850 -13.717 1.00 96.06 294 ALA A N 1
ATOM 2053 C CA . ALA A 1 294 ? 10.989 8.522 -12.546 1.00 96.06 294 ALA A CA 1
ATOM 2054 C C . ALA A 1 294 ? 11.795 9.772 -12.959 1.00 96.06 294 ALA A C 1
ATOM 2056 O O . ALA A 1 294 ? 12.801 10.114 -12.341 1.00 96.06 294 ALA A O 1
ATOM 2057 N N . SER A 1 295 ? 11.414 10.424 -14.062 1.00 92.19 295 SER A N 1
ATOM 2058 C CA . SER A 1 295 ? 12.234 11.433 -14.744 1.00 92.19 295 SER A CA 1
ATOM 2059 C C . SER A 1 295 ? 12.054 12.882 -14.278 1.00 92.19 295 SER A C 1
ATOM 2061 O O . SER A 1 295 ? 12.404 13.801 -15.013 1.00 92.19 295 SER A O 1
ATOM 2063 N N . GLY A 1 296 ? 11.555 13.108 -13.061 1.00 82.38 296 GLY A N 1
ATOM 2064 C CA . GLY A 1 296 ? 11.321 14.455 -12.531 1.00 82.38 296 GLY A CA 1
ATOM 2065 C C . GLY A 1 296 ? 12.553 15.381 -12.576 1.00 82.38 296 GLY A C 1
ATOM 2066 O O . GLY A 1 296 ? 13.670 14.976 -12.248 1.00 82.38 296 GLY A O 1
ATOM 2067 N N . ASP A 1 297 ? 12.344 16.648 -12.951 1.00 73.44 297 ASP A N 1
ATOM 2068 C CA . ASP A 1 297 ? 13.401 17.650 -13.154 1.00 73.44 297 ASP A CA 1
ATOM 2069 C C . ASP A 1 297 ? 14.194 18.025 -11.883 1.00 73.44 297 ASP A C 1
ATOM 2071 O O . ASP A 1 297 ? 15.393 18.313 -11.972 1.00 73.44 297 ASP A O 1
ATOM 2075 N N . ALA A 1 298 ? 13.546 18.017 -10.709 1.00 67.94 298 ALA A N 1
ATOM 2076 C CA . ALA A 1 298 ? 14.034 18.638 -9.469 1.00 67.94 298 ALA A CA 1
ATOM 2077 C C . ALA A 1 298 ? 14.549 17.645 -8.406 1.00 67.94 298 ALA A C 1
ATOM 2079 O O . ALA A 1 298 ? 15.484 17.959 -7.671 1.00 67.94 298 ALA A O 1
ATOM 2080 N N . ALA A 1 299 ? 13.970 16.444 -8.329 1.00 63.91 299 ALA A N 1
ATOM 2081 C CA . ALA A 1 299 ? 14.437 15.336 -7.489 1.00 63.91 299 ALA A CA 1
ATOM 2082 C C . ALA A 1 299 ? 14.278 14.052 -8.298 1.00 63.91 299 ALA A C 1
ATOM 2084 O O . ALA A 1 299 ? 13.214 13.837 -8.874 1.00 63.91 299 ALA A O 1
ATOM 2085 N N . ARG A 1 300 ? 15.339 13.255 -8.412 1.00 73.62 300 ARG A N 1
ATOM 2086 C CA . ARG A 1 300 ? 15.486 12.274 -9.493 1.00 73.62 300 ARG A CA 1
ATOM 2087 C C . ARG A 1 300 ? 15.474 10.865 -8.923 1.00 73.62 300 ARG A C 1
ATOM 2089 O O . ARG A 1 300 ? 16.384 10.488 -8.186 1.00 73.62 300 ARG A O 1
ATOM 2096 N N . GLY A 1 301 ? 14.424 10.123 -9.242 1.00 90.75 301 GLY A N 1
ATOM 2097 C CA . GLY A 1 301 ? 14.232 8.761 -8.785 1.00 90.75 301 GLY A CA 1
ATOM 2098 C C . GLY A 1 301 ? 15.119 7.788 -9.545 1.00 90.75 301 GLY A C 1
ATOM 2099 O O . GLY A 1 301 ? 15.266 7.867 -10.763 1.00 90.75 301 GLY A O 1
ATOM 2100 N N . ASN A 1 302 ? 15.705 6.844 -8.822 1.00 96.31 302 ASN A N 1
ATOM 2101 C CA . ASN A 1 302 ? 16.353 5.697 -9.439 1.00 96.31 302 ASN A CA 1
ATOM 2102 C C . ASN A 1 302 ? 15.296 4.672 -9.854 1.00 96.31 302 ASN A C 1
ATOM 2104 O O . ASN A 1 302 ? 14.282 4.506 -9.172 1.00 96.31 302 ASN A O 1
ATOM 2108 N N . ILE A 1 303 ? 15.570 3.956 -10.939 1.00 98.50 303 ILE A N 1
ATOM 2109 C CA . ILE A 1 303 ? 14.792 2.796 -11.374 1.00 98.50 303 ILE A CA 1
ATOM 2110 C C . ILE A 1 303 ? 15.636 1.555 -11.104 1.00 98.50 303 ILE A C 1
ATOM 2112 O O . ILE A 1 303 ? 16.747 1.443 -11.620 1.00 98.50 303 ILE A O 1
ATOM 2116 N N . ILE A 1 304 ? 15.115 0.630 -10.304 1.00 98.62 304 ILE A N 1
ATOM 2117 C CA . ILE A 1 304 ? 15.774 -0.629 -9.955 1.00 98.62 304 ILE A CA 1
ATOM 2118 C C . ILE A 1 304 ? 14.822 -1.771 -10.297 1.00 98.62 304 ILE A C 1
ATOM 2120 O O . ILE A 1 304 ? 13.769 -1.903 -9.677 1.00 98.62 304 ILE A O 1
ATOM 2124 N N . LEU A 1 305 ? 15.184 -2.595 -11.278 1.00 98.69 305 LEU A N 1
ATOM 2125 C CA . LEU A 1 305 ? 14.414 -3.775 -11.667 1.00 98.69 305 LEU A CA 1
ATOM 2126 C C . LEU A 1 305 ? 15.262 -5.022 -11.427 1.00 98.69 305 LEU A C 1
ATOM 2128 O O . LEU A 1 305 ? 16.274 -5.220 -12.096 1.00 98.69 305 LEU A O 1
ATOM 2132 N N . ASN A 1 306 ? 14.842 -5.855 -10.480 1.00 98.25 306 ASN A N 1
ATOM 2133 C CA . ASN A 1 306 ? 15.532 -7.073 -10.081 1.00 98.25 306 ASN A CA 1
ATOM 2134 C C . ASN A 1 306 ? 14.716 -8.309 -10.466 1.00 98.25 306 ASN A C 1
ATOM 2136 O O . ASN A 1 306 ? 13.900 -8.801 -9.684 1.00 98.25 306 ASN A O 1
ATOM 2140 N N . ALA A 1 307 ? 14.956 -8.837 -11.665 1.00 98.06 307 ALA A N 1
ATOM 2141 C CA . ALA A 1 307 ? 14.483 -10.160 -12.045 1.00 98.06 307 ALA A CA 1
ATOM 2142 C C . ALA A 1 307 ? 15.545 -11.210 -11.715 1.00 98.06 307 ALA A C 1
ATOM 2144 O O . ALA A 1 307 ? 16.708 -11.068 -12.090 1.00 98.06 307 ALA A O 1
ATOM 2145 N N . ARG A 1 308 ? 15.154 -12.302 -11.054 1.00 97.00 308 ARG A N 1
ATOM 2146 C CA . ARG A 1 308 ? 16.074 -13.434 -10.827 1.00 97.00 308 ARG A CA 1
ATOM 2147 C C . ARG A 1 308 ? 16.278 -14.286 -12.077 1.00 97.00 308 ARG A C 1
ATOM 2149 O O . ARG A 1 308 ? 17.257 -15.020 -12.159 1.00 97.00 308 ARG A O 1
ATOM 2156 N N . ASN A 1 309 ? 15.344 -14.205 -13.018 1.00 95.00 309 ASN A N 1
ATOM 2157 C CA . ASN A 1 309 ? 15.373 -14.896 -14.295 1.00 95.00 309 ASN A CA 1
ATOM 2158 C C . ASN A 1 309 ? 15.203 -13.891 -15.442 1.00 95.00 309 ASN A C 1
ATOM 2160 O O . ASN A 1 309 ? 16.212 -13.390 -15.939 1.00 95.00 309 ASN A O 1
ATOM 2164 N N . ASN A 1 310 ? 13.960 -13.533 -15.788 1.00 95.75 310 ASN A N 1
ATOM 2165 C CA . ASN A 1 310 ? 13.669 -12.728 -16.976 1.00 95.75 310 ASN A CA 1
ATOM 2166 C C . ASN A 1 310 ? 13.148 -11.338 -16.610 1.00 95.75 310 ASN A C 1
ATOM 2168 O O . ASN A 1 310 ? 12.169 -11.201 -15.870 1.00 95.75 310 ASN A O 1
ATOM 2172 N N . LEU A 1 311 ? 13.772 -10.308 -17.172 1.00 97.69 311 LEU A N 1
ATOM 2173 C CA . LEU A 1 311 ? 13.327 -8.923 -17.101 1.00 97.69 311 LEU A CA 1
ATOM 2174 C C . LEU A 1 311 ? 12.820 -8.479 -18.473 1.00 97.69 311 LEU A C 1
ATOM 2176 O O . LEU A 1 311 ? 13.607 -8.353 -19.398 1.00 97.69 311 LEU A O 1
ATOM 2180 N N . THR A 1 312 ? 11.531 -8.178 -18.609 1.00 97.69 312 THR A N 1
ATOM 2181 C CA . THR A 1 312 ? 10.950 -7.566 -19.812 1.00 97.69 312 THR A CA 1
ATOM 2182 C C . THR A 1 312 ? 10.591 -6.111 -19.541 1.00 97.69 312 THR A C 1
ATOM 2184 O O . THR A 1 312 ? 9.871 -5.798 -18.597 1.00 97.69 312 THR A O 1
ATOM 2187 N N . LEU A 1 313 ? 11.069 -5.195 -20.375 1.00 97.81 313 LEU A N 1
ATOM 2188 C CA . LEU A 1 313 ? 10.856 -3.767 -20.177 1.00 97.81 313 LEU A CA 1
ATOM 2189 C C . LEU A 1 313 ? 10.538 -3.078 -21.500 1.00 97.81 313 LEU A C 1
ATOM 2191 O O . LEU A 1 313 ? 11.319 -3.142 -22.448 1.00 97.81 313 LEU A O 1
ATOM 2195 N N . GLY A 1 314 ? 9.406 -2.382 -21.563 1.00 97.38 314 GLY A N 1
ATOM 2196 C CA . GLY A 1 314 ? 9.071 -1.514 -22.685 1.00 97.38 314 GLY A CA 1
ATOM 2197 C C . GLY A 1 314 ? 9.937 -0.257 -22.662 1.00 97.38 314 GLY A C 1
ATOM 2198 O O . GLY A 1 314 ? 10.903 -0.159 -23.413 1.00 97.38 314 GLY A O 1
ATOM 2199 N N . THR A 1 315 ? 9.614 0.702 -21.795 1.00 97.56 315 THR A N 1
ATOM 2200 C CA . THR A 1 315 ? 10.349 1.972 -21.668 1.00 97.56 315 THR A CA 1
ATOM 2201 C C . THR A 1 315 ? 10.681 2.310 -20.218 1.00 97.56 315 THR A C 1
ATOM 2203 O O . THR A 1 315 ? 9.906 2.000 -19.315 1.00 97.56 315 THR A O 1
ATOM 2206 N N . ALA A 1 316 ? 11.807 2.987 -19.993 1.00 97.38 316 ALA A N 1
ATOM 2207 C CA . ALA A 1 316 ? 12.192 3.525 -18.692 1.00 97.38 316 ALA A CA 1
ATOM 2208 C C . ALA A 1 316 ? 12.859 4.894 -18.836 1.00 97.38 316 ALA A C 1
ATOM 2210 O O . ALA A 1 316 ? 13.777 5.056 -19.639 1.00 97.38 316 ALA A O 1
ATOM 2211 N N . ALA A 1 317 ? 12.426 5.865 -18.034 1.00 95.62 317 ALA A N 1
ATOM 2212 C CA . ALA A 1 317 ? 13.012 7.199 -17.981 1.00 95.62 317 ALA A CA 1
ATOM 2213 C C . ALA A 1 317 ? 13.319 7.602 -16.533 1.00 95.62 317 ALA A C 1
ATOM 2215 O O . ALA A 1 317 ? 12.402 7.686 -15.723 1.00 95.62 317 ALA A O 1
ATOM 2216 N N . ALA A 1 318 ? 14.586 7.878 -16.210 1.00 94.44 318 ALA A N 1
ATOM 2217 C CA . ALA A 1 318 ? 15.018 8.220 -14.844 1.00 94.44 318 ALA A CA 1
ATOM 2218 C C . ALA A 1 318 ? 15.500 9.674 -14.674 1.00 94.44 318 ALA A C 1
ATOM 2220 O O . ALA A 1 318 ? 15.987 10.052 -13.611 1.00 94.44 318 ALA A O 1
ATOM 2221 N N . GLY A 1 319 ? 15.421 10.521 -15.709 1.00 90.75 319 GLY A N 1
ATOM 2222 C CA . GLY A 1 319 ? 15.996 11.871 -15.630 1.00 90.75 319 GLY A CA 1
ATOM 2223 C C . GLY A 1 319 ? 17.509 11.759 -15.434 1.00 90.75 319 GLY A C 1
ATOM 2224 O O . GLY A 1 319 ? 18.166 11.176 -16.282 1.00 90.75 319 GLY A O 1
ATOM 2225 N N . SER A 1 320 ? 18.077 12.233 -14.322 1.00 90.88 320 SER A N 1
ATOM 2226 C CA . SER A 1 320 ? 19.467 11.876 -13.941 1.00 90.88 320 SER A CA 1
ATOM 2227 C C . SER A 1 320 ? 19.598 10.858 -12.815 1.00 90.88 320 SER A C 1
ATOM 2229 O O . SER A 1 320 ? 20.700 10.682 -12.289 1.00 90.88 320 SER A O 1
ATOM 2231 N N . GLY A 1 321 ? 18.500 10.236 -12.402 1.00 94.06 321 GLY A N 1
ATOM 2232 C CA . GLY A 1 321 ? 18.565 9.031 -11.597 1.00 94.06 321 GLY A CA 1
ATOM 2233 C C . GLY A 1 321 ? 19.248 7.914 -12.379 1.00 94.06 321 GLY A C 1
ATOM 2234 O O . GLY A 1 321 ? 19.386 7.968 -13.607 1.00 94.06 321 GLY A O 1
ATOM 2235 N N . ASN A 1 322 ? 19.697 6.902 -11.652 1.00 95.56 322 ASN A N 1
ATOM 2236 C CA . ASN A 1 322 ? 20.296 5.723 -12.252 1.00 95.56 322 ASN A CA 1
ATOM 2237 C C . ASN A 1 322 ? 19.213 4.721 -12.654 1.00 95.56 322 ASN A C 1
ATOM 2239 O O . ASN A 1 322 ? 18.149 4.647 -12.036 1.00 95.56 322 ASN A O 1
ATOM 2243 N N . ILE A 1 323 ? 19.522 3.917 -13.665 1.00 97.88 323 ILE A N 1
ATOM 2244 C CA . ILE A 1 323 ? 18.724 2.767 -14.077 1.00 97.88 323 ILE A CA 1
ATOM 2245 C C . ILE A 1 323 ? 19.574 1.521 -13.830 1.00 97.88 323 ILE A C 1
ATOM 2247 O O . ILE A 1 323 ? 20.620 1.348 -14.452 1.00 97.88 323 ILE A O 1
ATOM 2251 N N . LEU A 1 324 ? 19.131 0.664 -12.915 1.00 98.06 324 LEU A N 1
ATOM 2252 C CA . LEU A 1 324 ? 19.742 -0.626 -12.614 1.00 98.06 324 LEU A CA 1
ATOM 2253 C C . LEU A 1 324 ? 18.799 -1.739 -13.065 1.00 98.06 324 LEU A C 1
ATOM 2255 O O . LEU A 1 324 ? 17.703 -1.882 -12.525 1.00 98.06 324 LEU A O 1
ATOM 2259 N N . LEU A 1 325 ? 19.235 -2.521 -14.049 1.00 98.00 325 LEU A N 1
ATOM 2260 C CA . LEU A 1 325 ? 18.497 -3.655 -14.588 1.00 98.00 325 LEU A CA 1
ATOM 2261 C C . LEU A 1 325 ? 19.265 -4.942 -14.276 1.00 98.00 325 LEU A C 1
ATOM 2263 O O . LEU A 1 325 ? 20.381 -5.148 -14.760 1.00 98.00 325 LEU A O 1
ATOM 2267 N N . THR A 1 326 ? 18.657 -5.804 -13.471 1.00 97.31 326 THR A N 1
ATOM 2268 C CA . THR A 1 326 ? 19.195 -7.116 -13.112 1.00 97.31 326 THR A CA 1
ATOM 2269 C C . THR A 1 326 ? 18.300 -8.206 -13.691 1.00 97.31 326 THR A C 1
ATOM 2271 O O . THR A 1 326 ? 17.087 -8.184 -13.481 1.00 97.31 326 THR A O 1
ATOM 2274 N N . GLY A 1 327 ? 18.898 -9.156 -14.406 1.00 96.31 327 GLY A N 1
ATOM 2275 C CA . GLY A 1 327 ? 18.213 -10.298 -15.011 1.00 96.31 327 GLY A CA 1
ATOM 2276 C C . GLY A 1 327 ? 19.211 -11.219 -15.698 1.00 96.31 327 GLY A C 1
ATOM 2277 O O . GLY A 1 327 ? 20.185 -10.743 -16.277 1.00 96.31 327 GLY A O 1
ATOM 2278 N N . ASN A 1 328 ? 18.994 -12.534 -15.633 1.00 93.50 328 ASN A N 1
ATOM 2279 C CA . ASN A 1 328 ? 19.773 -13.466 -16.458 1.00 93.50 328 ASN A CA 1
ATOM 2280 C C . ASN A 1 328 ? 19.449 -13.249 -17.946 1.00 93.50 328 ASN A C 1
ATOM 2282 O O . ASN A 1 328 ? 20.335 -13.332 -18.796 1.00 93.50 328 ASN A O 1
ATOM 2286 N N . GLU A 1 329 ? 18.200 -12.878 -18.228 1.00 94.06 329 GLU A N 1
ATOM 2287 C CA . GLU A 1 329 ? 17.731 -12.368 -19.511 1.00 94.06 329 GLU A CA 1
ATOM 2288 C C . GLU A 1 329 ? 17.102 -10.979 -19.326 1.00 94.06 329 GLU A C 1
ATOM 2290 O O . GLU A 1 329 ? 16.260 -10.778 -18.446 1.00 94.06 329 GLU A O 1
ATOM 2295 N N . ILE A 1 330 ? 17.530 -10.009 -20.141 1.00 95.56 330 ILE A N 1
ATOM 2296 C CA . ILE A 1 330 ? 17.007 -8.640 -20.175 1.00 95.56 330 ILE A CA 1
ATOM 2297 C C . ILE A 1 330 ? 16.477 -8.321 -21.575 1.00 95.56 330 ILE A C 1
ATOM 2299 O O . ILE A 1 330 ? 17.222 -8.098 -22.532 1.00 95.56 330 ILE A O 1
ATOM 2303 N N . ASP A 1 331 ? 15.161 -8.197 -21.646 1.00 95.12 331 ASP A N 1
ATOM 2304 C CA . ASP A 1 331 ? 14.375 -8.010 -22.849 1.00 95.12 331 ASP A CA 1
ATOM 2305 C C . ASP A 1 331 ? 13.841 -6.578 -22.960 1.00 95.12 331 ASP A C 1
ATOM 2307 O O . ASP A 1 331 ? 12.806 -6.227 -22.389 1.00 95.12 331 ASP A O 1
ATOM 2311 N N . LEU A 1 332 ? 14.518 -5.740 -23.748 1.00 94.62 332 LEU A N 1
ATOM 2312 C CA . LEU A 1 332 ? 14.102 -4.355 -24.000 1.00 94.62 332 LEU A CA 1
ATOM 2313 C C . LEU A 1 332 ? 13.196 -4.276 -25.239 1.00 94.62 332 LEU A C 1
ATOM 2315 O O . LEU A 1 332 ? 13.652 -4.451 -26.370 1.00 94.62 332 LEU A O 1
ATOM 2319 N N . LYS A 1 333 ? 11.901 -4.004 -25.042 1.00 93.56 333 LYS A N 1
ATOM 2320 C CA . LYS A 1 333 ? 10.870 -4.058 -26.097 1.00 93.56 333 LYS A CA 1
ATOM 2321 C C . LYS A 1 333 ? 10.436 -2.692 -26.646 1.00 93.56 333 LYS A C 1
ATOM 2323 O O . LYS A 1 333 ? 9.762 -2.650 -27.670 1.00 93.56 333 LYS A O 1
ATOM 2328 N N . GLY A 1 334 ? 10.829 -1.570 -26.037 1.00 90.94 334 GLY A N 1
ATOM 2329 C CA . GLY A 1 334 ? 10.364 -0.231 -26.448 1.00 90.94 334 GLY A CA 1
ATOM 2330 C C . GLY A 1 334 ? 11.033 0.375 -27.686 1.00 90.94 334 GLY A C 1
ATOM 2331 O O . GLY A 1 334 ? 10.772 1.532 -28.008 1.00 90.94 334 GLY A O 1
ATOM 2332 N N . GLY A 1 335 ? 11.920 -0.352 -28.371 1.00 89.69 335 GLY A N 1
ATOM 2333 C CA . GLY A 1 335 ? 12.623 0.143 -29.556 1.00 89.69 335 GLY A CA 1
ATOM 2334 C C . GLY A 1 335 ? 13.707 1.186 -29.249 1.00 89.69 335 GLY A C 1
ATOM 2335 O O . GLY A 1 335 ? 14.305 1.200 -28.170 1.00 89.69 335 GLY A O 1
ATOM 2336 N N . ARG A 1 336 ? 14.011 2.047 -30.229 1.00 90.31 336 ARG A N 1
ATOM 2337 C CA . ARG A 1 336 ? 15.077 3.059 -30.127 1.00 90.31 336 ARG A CA 1
ATOM 2338 C C . ARG A 1 336 ? 14.742 4.102 -29.055 1.00 90.31 336 ARG A C 1
ATOM 2340 O O . ARG A 1 336 ? 13.632 4.616 -29.034 1.00 90.31 336 ARG A O 1
ATOM 2347 N N . ASN A 1 337 ? 15.736 4.473 -28.243 1.00 89.12 337 ASN A N 1
ATOM 2348 C CA . ASN A 1 337 ? 15.616 5.473 -27.168 1.00 89.12 337 ASN A CA 1
ATOM 2349 C C . ASN A 1 337 ? 14.581 5.106 -26.085 1.00 89.12 337 ASN A C 1
ATOM 2351 O O . ASN A 1 337 ? 14.026 5.986 -25.435 1.00 89.12 337 ASN A O 1
ATOM 2355 N N . SER A 1 338 ? 14.314 3.812 -25.898 1.00 93.88 338 SER A N 1
ATOM 2356 C CA . SER A 1 338 ? 13.357 3.311 -24.904 1.00 93.88 338 SER A CA 1
ATOM 2357 C C . SER A 1 338 ? 13.852 3.407 -23.463 1.00 93.88 338 SER A C 1
ATOM 2359 O O . SER A 1 338 ? 13.035 3.492 -22.549 1.00 93.88 338 SER A O 1
ATOM 2361 N N . ILE A 1 339 ? 15.170 3.425 -23.263 1.00 95.69 339 ILE A N 1
ATOM 2362 C CA . ILE A 1 339 ? 15.823 3.600 -21.965 1.00 95.69 339 ILE A CA 1
ATOM 2363 C C . ILE A 1 339 ? 16.515 4.961 -21.970 1.00 95.69 339 ILE A C 1
ATOM 2365 O O . ILE A 1 339 ? 17.438 5.188 -22.753 1.00 95.69 339 ILE A O 1
ATOM 2369 N N . GLY A 1 340 ? 16.025 5.882 -21.141 1.00 91.81 340 GLY A N 1
ATOM 2370 C CA . GLY A 1 340 ? 16.400 7.291 -21.163 1.00 91.81 340 GLY A CA 1
ATOM 2371 C C . GLY A 1 340 ? 16.826 7.832 -19.801 1.00 91.81 340 GLY A C 1
ATOM 2372 O O . GLY A 1 340 ? 16.185 7.604 -18.777 1.00 91.81 340 GLY A O 1
ATOM 2373 N N . GLY A 1 341 ? 17.901 8.611 -19.800 1.00 91.44 341 GLY A N 1
ATOM 2374 C CA . GLY A 1 341 ? 18.386 9.331 -18.632 1.00 91.44 341 GLY A CA 1
ATOM 2375 C C . GLY A 1 341 ? 19.813 9.833 -18.836 1.00 91.44 341 GLY A C 1
ATOM 2376 O O . GLY A 1 341 ? 20.482 9.455 -19.794 1.00 91.44 341 GLY A O 1
ATOM 2377 N N . SER A 1 342 ? 20.271 10.701 -17.941 1.00 92.12 342 SER A N 1
ATOM 2378 C CA . SER A 1 342 ? 21.640 11.214 -17.880 1.00 92.12 342 SER A CA 1
ATOM 2379 C C . SER A 1 342 ? 22.440 10.639 -16.702 1.00 92.12 342 SER A C 1
ATOM 2381 O O . SER A 1 342 ? 23.571 11.065 -16.483 1.00 92.12 342 SER A O 1
ATOM 2383 N N . GLY A 1 343 ? 21.836 9.751 -15.903 1.00 92.88 343 GLY A N 1
ATOM 2384 C CA . GLY A 1 343 ? 22.515 8.982 -14.858 1.00 92.88 343 GLY A CA 1
ATOM 2385 C C . GLY A 1 343 ? 23.201 7.734 -15.418 1.00 92.88 343 GLY A C 1
ATOM 2386 O O . GLY A 1 343 ? 23.325 7.562 -16.632 1.00 92.88 343 GLY A O 1
ATOM 2387 N N . PHE A 1 344 ? 23.645 6.846 -14.530 1.00 95.38 344 PHE A N 1
ATOM 2388 C CA . PHE A 1 344 ? 24.235 5.575 -14.938 1.00 95.38 344 PHE A CA 1
ATOM 2389 C C . PHE A 1 344 ? 23.163 4.570 -15.352 1.00 95.38 344 PHE A C 1
ATOM 2391 O O . PHE A 1 344 ? 22.142 4.422 -14.681 1.00 95.38 344 PHE A O 1
ATOM 2398 N N . LEU A 1 345 ? 23.446 3.832 -16.424 1.00 96.44 345 LEU A N 1
ATOM 2399 C CA . LEU A 1 345 ? 22.764 2.589 -16.758 1.00 96.44 345 LEU A CA 1
ATOM 2400 C C . LEU A 1 345 ? 23.663 1.424 -16.345 1.00 96.44 345 LEU A C 1
ATOM 2402 O O . LEU A 1 345 ? 24.802 1.328 -16.804 1.00 96.44 345 LEU A O 1
ATOM 2406 N N . VAL A 1 346 ? 23.144 0.539 -15.502 1.00 96.38 346 VAL A N 1
ATOM 2407 C CA . VAL A 1 346 ? 23.816 -0.692 -15.087 1.00 96.38 346 VAL A CA 1
ATOM 2408 C C . VAL A 1 346 ? 22.967 -1.877 -15.523 1.00 96.38 346 VAL A C 1
ATOM 2410 O O . VAL A 1 346 ? 21.781 -1.940 -15.206 1.00 96.38 346 VAL A O 1
ATOM 2413 N N . LEU A 1 347 ? 23.592 -2.810 -16.238 1.00 95.25 347 LEU A N 1
ATOM 2414 C CA . LEU A 1 347 ? 23.019 -4.096 -16.621 1.00 95.25 347 LEU A CA 1
ATOM 2415 C C . LEU A 1 347 ? 23.854 -5.192 -15.963 1.00 95.25 347 LEU A C 1
ATOM 2417 O O . LEU A 1 347 ? 25.078 -5.185 -16.111 1.00 95.25 347 LEU A O 1
ATOM 2421 N N . GLN A 1 348 ? 23.222 -6.119 -15.249 1.00 93.38 348 GLN A N 1
ATOM 2422 C CA . GLN A 1 348 ? 23.936 -7.217 -14.596 1.00 93.38 348 GLN A CA 1
ATOM 2423 C C . GLN A 1 348 ? 23.123 -8.521 -14.598 1.00 93.38 348 GLN A C 1
ATOM 2425 O O . GLN A 1 348 ? 21.897 -8.474 -14.467 1.00 93.38 348 GLN A O 1
ATOM 2430 N N . PRO A 1 349 ? 23.778 -9.690 -14.728 1.00 94.19 349 PRO A N 1
ATOM 2431 C CA . PRO A 1 349 ? 23.111 -10.963 -14.491 1.00 94.19 349 PRO A CA 1
ATOM 2432 C C . PRO A 1 349 ? 22.714 -11.081 -13.016 1.00 94.19 349 PRO A C 1
ATOM 2434 O O . PRO A 1 349 ? 23.384 -10.527 -12.140 1.00 94.19 349 PRO A O 1
ATOM 2437 N N . TRP A 1 350 ? 21.648 -11.829 -12.726 1.00 93.25 350 TRP A N 1
ATOM 2438 C CA . TRP A 1 350 ? 21.293 -12.141 -11.340 1.00 93.25 350 TRP A CA 1
ATOM 2439 C C . TRP A 1 350 ? 22.262 -13.164 -10.741 1.00 93.25 350 TRP A C 1
ATOM 2441 O O . TRP A 1 350 ? 22.752 -12.989 -9.626 1.00 93.25 350 TRP A O 1
ATOM 2451 N N . SER A 1 351 ? 22.551 -14.229 -11.490 1.00 91.25 351 SER A N 1
ATOM 2452 C CA . SER A 1 351 ? 23.475 -15.285 -11.082 1.00 91.25 351 SER A CA 1
ATOM 2453 C C . SER A 1 351 ? 24.929 -14.879 -11.358 1.00 91.25 351 SER A C 1
ATOM 2455 O O . SER A 1 351 ? 25.307 -14.737 -12.527 1.00 91.25 351 SER A O 1
ATOM 2457 N N . PRO A 1 352 ? 25.788 -14.737 -10.328 1.00 85.25 352 PRO A N 1
ATOM 2458 C CA . PRO A 1 352 ? 27.200 -14.447 -10.549 1.00 85.25 352 PRO A CA 1
ATOM 2459 C C . PRO A 1 352 ? 27.853 -15.542 -11.402 1.00 85.25 352 PRO A C 1
ATOM 2461 O O . PRO A 1 352 ? 27.785 -16.722 -11.065 1.00 85.25 352 PRO A O 1
ATOM 2464 N N . GLY A 1 353 ? 28.487 -15.152 -12.510 1.00 78.50 353 GLY A N 1
ATOM 2465 C CA . GLY A 1 353 ? 29.179 -16.076 -13.415 1.00 78.50 353 GLY A CA 1
ATOM 2466 C C . GLY A 1 353 ? 28.334 -16.645 -14.561 1.00 78.50 353 GLY A C 1
ATOM 2467 O O . GLY A 1 353 ? 28.882 -17.366 -15.390 1.00 78.50 353 GLY A O 1
ATOM 2468 N N . GLN A 1 354 ? 27.042 -16.308 -14.655 1.00 82.50 354 GLN A N 1
ATOM 2469 C CA . GLN A 1 354 ? 26.236 -16.593 -15.845 1.00 82.50 354 GLN A CA 1
ATOM 2470 C C . GLN A 1 354 ? 26.371 -15.460 -16.877 1.00 82.50 354 GLN A C 1
ATOM 2472 O O . GLN A 1 354 ? 26.486 -14.287 -16.518 1.00 82.50 354 GLN A O 1
ATOM 2477 N N . ASN A 1 355 ? 26.333 -15.805 -18.168 1.00 82.50 355 ASN A N 1
ATOM 2478 C CA . ASN A 1 355 ? 26.213 -14.814 -19.238 1.00 82.50 355 ASN A CA 1
ATOM 2479 C C . ASN A 1 355 ? 24.878 -14.067 -19.120 1.00 82.50 355 ASN A C 1
ATOM 2481 O O . ASN A 1 355 ? 23.842 -14.689 -18.895 1.00 82.50 355 ASN A O 1
ATOM 2485 N N . ILE A 1 356 ? 24.899 -12.753 -19.338 1.00 86.12 356 ILE A N 1
ATOM 2486 C CA . ILE A 1 356 ? 23.682 -11.956 -19.497 1.00 86.12 356 ILE A CA 1
ATOM 2487 C C . ILE A 1 356 ? 23.189 -12.052 -20.945 1.00 86.12 356 ILE A C 1
ATOM 2489 O O . ILE A 1 356 ? 23.950 -11.782 -21.879 1.00 86.12 356 ILE A O 1
ATOM 2493 N N . ALA A 1 357 ? 21.927 -12.429 -21.142 1.00 85.56 357 ALA A N 1
ATOM 2494 C CA . ALA A 1 357 ? 21.262 -12.313 -22.436 1.00 85.56 357 ALA A CA 1
ATOM 2495 C C . ALA A 1 357 ? 20.581 -10.941 -22.535 1.00 85.56 357 ALA A C 1
ATOM 2497 O O . ALA A 1 357 ? 19.848 -10.546 -21.633 1.00 85.56 357 ALA A O 1
ATOM 2498 N N . ILE A 1 358 ? 20.841 -10.198 -23.615 1.00 86.38 358 ILE A N 1
ATOM 2499 C CA . ILE A 1 358 ? 20.193 -8.909 -23.895 1.00 86.38 358 ILE A CA 1
ATOM 2500 C C . ILE A 1 358 ? 19.531 -9.018 -25.272 1.00 86.38 358 ILE A C 1
ATOM 2502 O O . ILE A 1 358 ? 20.247 -9.012 -26.276 1.00 86.38 358 ILE A O 1
ATOM 2506 N N . ALA A 1 359 ? 18.197 -9.128 -25.346 1.00 73.94 359 ALA A N 1
ATOM 2507 C CA . ALA A 1 359 ? 17.508 -9.347 -26.624 1.00 73.94 359 ALA A CA 1
ATOM 2508 C C . ALA A 1 359 ? 16.127 -8.662 -26.766 1.00 73.94 359 ALA A C 1
ATOM 2510 O O . ALA A 1 359 ? 15.209 -8.769 -25.959 1.00 73.94 359 ALA A O 1
ATOM 2511 N N . GLY A 1 360 ? 15.931 -7.965 -27.888 1.00 61.25 360 GLY A N 1
ATOM 2512 C CA . GLY A 1 360 ? 14.591 -7.715 -28.433 1.00 61.25 360 GLY A CA 1
ATOM 2513 C C . GLY A 1 360 ? 14.072 -8.988 -29.111 1.00 61.25 360 GLY A C 1
ATOM 2514 O O . GLY A 1 360 ? 14.856 -9.880 -29.399 1.00 61.25 360 GLY A O 1
ATOM 2515 N N . THR A 1 361 ? 12.765 -9.103 -29.363 1.00 44.94 361 THR A N 1
ATOM 2516 C CA . THR A 1 361 ? 12.136 -10.264 -30.037 1.00 44.94 361 THR A CA 1
ATOM 2517 C C . THR A 1 361 ? 12.988 -10.843 -31.186 1.00 44.94 361 THR A C 1
ATOM 2519 O O . THR A 1 361 ? 13.064 -10.229 -32.251 1.00 44.94 361 THR A O 1
ATOM 2522 N N . GLY A 1 362 ? 13.613 -12.008 -30.966 1.00 52.00 362 GLY A N 1
ATOM 2523 C CA . GLY A 1 362 ? 14.480 -12.696 -31.930 1.00 52.00 362 GLY A CA 1
ATOM 2524 C C . GLY A 1 362 ? 15.755 -13.241 -31.282 1.00 52.00 362 GLY A C 1
ATOM 2525 O O . GLY A 1 362 ? 16.792 -12.586 -31.316 1.00 52.00 362 GLY A O 1
ATOM 2526 N N . GLU A 1 363 ? 15.690 -14.435 -30.691 1.00 58.78 363 GLU A N 1
ATOM 2527 C CA . GLU A 1 363 ? 16.873 -15.100 -30.135 1.00 58.78 363 GLU A CA 1
ATOM 2528 C C . GLU A 1 363 ? 17.906 -15.455 -31.219 1.00 58.78 363 GLU A C 1
ATOM 2530 O O . GLU A 1 363 ? 17.599 -16.099 -32.223 1.00 58.78 363 GLU A O 1
ATOM 2535 N N . VAL A 1 364 ? 19.170 -15.136 -30.933 1.00 48.94 364 VAL A N 1
ATOM 2536 C CA . VAL A 1 364 ? 20.337 -15.931 -31.345 1.00 48.94 364 VAL A CA 1
ATOM 2537 C C . VAL A 1 364 ? 21.231 -16.043 -30.110 1.00 48.94 364 VAL A C 1
ATOM 2539 O O . VAL A 1 364 ? 22.159 -15.266 -29.915 1.00 48.94 364 VAL A O 1
ATOM 2542 N N . GLY A 1 365 ? 20.859 -16.950 -29.205 1.00 46.59 365 GLY A N 1
ATOM 2543 C CA . GLY A 1 365 ? 21.443 -17.060 -27.868 1.00 46.59 365 GLY A CA 1
ATOM 2544 C C . GLY A 1 365 ? 21.901 -18.462 -27.476 1.00 46.59 365 GLY A C 1
ATOM 2545 O O . GLY A 1 365 ? 22.015 -18.735 -26.289 1.00 46.59 365 GLY A O 1
ATOM 2546 N N . THR A 1 366 ? 22.190 -19.368 -28.416 1.00 43.09 366 THR A N 1
ATOM 2547 C CA . THR A 1 366 ? 22.916 -20.605 -28.082 1.00 43.09 366 THR A CA 1
ATOM 2548 C C . THR A 1 366 ? 24.416 -20.327 -28.062 1.00 43.09 366 THR A C 1
ATOM 2550 O O . THR A 1 366 ? 25.110 -20.581 -29.045 1.00 43.09 366 THR A O 1
ATOM 2553 N N . ASN A 1 367 ? 24.943 -19.829 -26.946 1.00 41.50 367 ASN A N 1
ATOM 2554 C CA . ASN A 1 367 ? 26.372 -19.986 -26.677 1.00 41.50 367 ASN A CA 1
ATOM 2555 C C . ASN A 1 367 ? 26.583 -21.349 -26.018 1.00 41.50 367 ASN A C 1
ATOM 2557 O O . ASN A 1 367 ? 26.644 -21.468 -24.798 1.00 41.50 367 ASN A O 1
ATOM 2561 N N . THR A 1 368 ? 26.673 -22.384 -26.853 1.00 37.09 368 THR A N 1
ATOM 2562 C CA . THR A 1 368 ? 27.429 -23.588 -26.507 1.00 37.09 368 THR A CA 1
ATOM 2563 C C . THR A 1 368 ? 28.907 -23.208 -26.437 1.00 37.09 368 THR A C 1
ATOM 2565 O O . THR A 1 368 ? 29.495 -22.883 -27.470 1.00 37.09 368 THR A O 1
ATOM 2568 N N . PHE A 1 369 ? 29.490 -23.266 -25.244 1.00 38.34 369 PHE A N 1
ATOM 2569 C CA . PHE A 1 369 ? 30.917 -23.505 -25.044 1.00 38.34 369 PHE A CA 1
ATOM 2570 C C . PHE A 1 369 ? 31.065 -24.653 -24.053 1.00 38.34 369 PHE A C 1
ATOM 2572 O O . PHE A 1 369 ? 30.350 -24.628 -23.027 1.00 38.34 369 PHE A O 1
#